Protein AF-A0A7Z9G7V0-F1 (afdb_monomer)

pLDDT: mean 82.55, std 16.19, range [28.72, 97.25]

Radius of gyration: 23.54 Å; Cα contacts (8 Å, |Δi|>4): 268; chains: 1; bounding box: 52×33×74 Å

Solvent-accessible surface area (backbone atoms only — not comparable to full-atom values): 11663 Å² total; per-residue (Å²): 120,76,73,62,56,63,62,54,68,63,56,78,82,44,75,80,51,68,47,57,52,52,53,50,48,41,52,48,55,27,51,52,28,47,51,51,25,69,70,40,88,48,76,66,61,21,50,51,28,49,52,51,26,52,54,35,48,55,49,42,48,42,59,75,74,50,31,16,58,60,28,35,52,50,14,52,53,28,49,77,67,67,38,56,71,64,14,47,53,28,16,54,51,15,64,75,36,58,45,77,82,50,63,79,20,53,31,29,40,53,34,15,53,52,28,45,76,69,68,37,53,70,61,14,50,53,24,32,51,55,12,53,75,49,52,59,88,89,49,90,52,40,68,58,48,16,53,41,24,48,50,47,19,54,50,18,47,75,69,63,36,54,67,52,22,51,53,21,47,53,50,9,42,74,45,68,44,63,59,59,69,50,22,66,36,68,68,52,32,60,47,43,72,40,69,68,39,28,61,48,50,54,55,48,33,72,74,73,43,57,75,66,33,47,36,25,34,72,66,77,40,83,71,133

Sequence (224 aa):
MLIWLAVTAFAAVTPPSYELMVVQEAMYALNQEMDLADDATDSAERREHLIQSVDFSGHFQRLVTQSAMIERIKCIALQQLDLTGEALDSC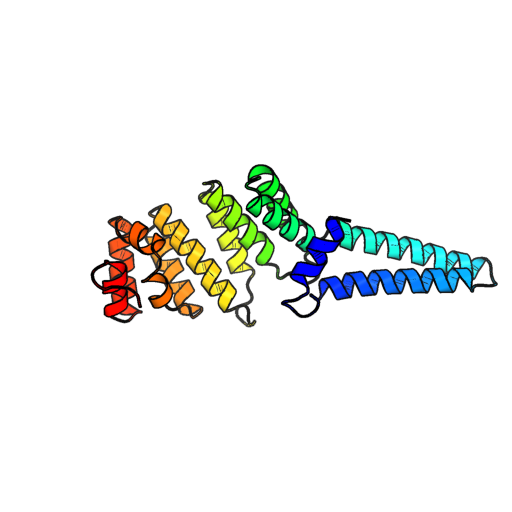LHATTLPLHGLASWTPFYQLGIVQLKAGKFVNAKESFQASVQRMDPSKTDVEWRQLAHMKLAKLAAQMQDSAMLDQSLKAAMKAGYSLDLASCDPEWRQLYSVETNRKVLDRIFSVYSEPRSLERLRGAVECP

Secondary structure (DSSP, 8-state):
-HHHHHHHHHTTSSSPPHHHHHHHHHHHHHHHHHHHHHH--SHHHHHHHHHHHHHHHHHHHHHHHS-HHHHHHHHHHHHHTT-HHHHHHHHHHHTTS--TTS-TTHHHHHHHHHHHHTT-HHHHHHHHHHHHHHS-TTSSTHHHHHHHHHHHHHHHHHTT-HHHHHHHHHHHHHTT--HHHHHT-HHHHHHHTSHHHHHHHHHHHHHHS-HHHHHHHTTSS---

Structure (mmCIF, N/CA/C/O backbone):
data_AF-A0A7Z9G7V0-F1
#
_entry.id   AF-A0A7Z9G7V0-F1
#
loop_
_atom_site.group_PDB
_atom_site.id
_atom_site.type_symbol
_atom_site.label_atom_id
_atom_site.label_alt_id
_atom_site.label_comp_id
_atom_site.label_asym_id
_atom_site.label_entity_id
_atom_site.label_seq_id
_atom_site.pdbx_PDB_ins_code
_atom_site.Cartn_x
_atom_site.Cartn_y
_atom_site.Cartn_z
_atom_site.occupancy
_atom_site.B_iso_or_equiv
_atom_site.auth_seq_id
_atom_site.auth_comp_id
_atom_site.auth_asym_id
_atom_site.auth_atom_id
_atom_site.pdbx_PDB_model_num
ATOM 1 N N . MET A 1 1 ? 19.051 -19.676 -14.740 1.00 35.22 1 MET A N 1
ATOM 2 C CA . MET A 1 1 ? 17.810 -20.488 -14.766 1.00 35.22 1 MET A CA 1
ATOM 3 C C . MET A 1 1 ? 16.782 -20.082 -13.702 1.00 35.22 1 MET A C 1
ATOM 5 O O . MET A 1 1 ? 15.601 -20.141 -13.994 1.00 35.22 1 MET A O 1
ATOM 9 N N . LEU A 1 2 ? 17.187 -19.603 -12.515 1.00 28.98 2 LEU A N 1
ATOM 10 C CA . LEU A 1 2 ? 16.261 -19.187 -11.439 1.00 28.98 2 LEU A CA 1
ATOM 11 C C . LEU A 1 2 ? 15.503 -17.861 -11.689 1.00 28.98 2 LEU A C 1
ATOM 13 O O . LEU A 1 2 ? 14.398 -17.696 -11.188 1.00 28.98 2 LEU A O 1
ATOM 17 N N . ILE A 1 3 ? 16.035 -16.953 -12.515 1.00 32.44 3 ILE A N 1
ATOM 18 C CA . ILE A 1 3 ? 15.382 -15.666 -12.851 1.00 32.44 3 ILE A CA 1
ATOM 19 C C . ILE A 1 3 ? 14.162 -15.864 -13.779 1.00 32.44 3 ILE A C 1
ATOM 21 O O . ILE A 1 3 ? 13.184 -15.132 -13.686 1.00 32.44 3 ILE A O 1
ATOM 25 N N . TRP A 1 4 ? 14.168 -16.908 -14.613 1.00 28.91 4 TRP A N 1
ATOM 26 C CA . TRP A 1 4 ? 13.084 -17.210 -15.563 1.00 28.91 4 TRP A CA 1
ATOM 27 C C . TRP A 1 4 ? 11.814 -17.781 -14.903 1.00 28.91 4 TRP A C 1
ATOM 29 O O . TRP A 1 4 ? 10.712 -17.615 -15.427 1.00 28.91 4 TRP A O 1
ATOM 39 N N . LEU A 1 5 ? 11.943 -18.417 -13.735 1.00 29.94 5 LEU A N 1
ATOM 40 C CA . LEU A 1 5 ? 10.809 -19.001 -13.005 1.00 29.94 5 LEU A CA 1
ATOM 41 C C . LEU A 1 5 ? 10.010 -17.957 -12.206 1.00 29.94 5 LEU A C 1
ATOM 43 O O . LEU A 1 5 ? 8.805 -18.109 -12.031 1.00 29.94 5 LEU A O 1
ATOM 47 N N . ALA A 1 6 ? 10.643 -16.860 -11.781 1.00 34.56 6 ALA A N 1
ATOM 48 C CA . ALA A 1 6 ? 9.948 -15.773 -11.086 1.00 34.56 6 ALA A CA 1
ATOM 49 C C . ALA A 1 6 ? 9.083 -14.920 -12.038 1.00 34.56 6 ALA A C 1
ATOM 51 O O . ALA A 1 6 ? 8.012 -14.458 -11.652 1.00 34.56 6 ALA A O 1
ATOM 52 N N . VAL A 1 7 ? 9.513 -14.760 -13.296 1.00 36.88 7 VAL A N 1
ATOM 53 C CA . VAL A 1 7 ? 8.780 -14.000 -14.329 1.00 36.88 7 VAL A CA 1
ATOM 54 C C . VAL A 1 7 ? 7.536 -14.757 -14.816 1.00 36.88 7 VAL A C 1
ATOM 56 O O . VAL A 1 7 ? 6.513 -14.148 -15.117 1.00 36.88 7 VAL A O 1
ATOM 59 N N . THR A 1 8 ? 7.581 -16.090 -14.844 1.00 35.94 8 THR A N 1
ATOM 60 C CA . THR A 1 8 ? 6.476 -16.929 -15.341 1.00 35.94 8 THR A CA 1
ATOM 61 C C . THR A 1 8 ? 5.367 -17.153 -14.310 1.00 35.94 8 THR A C 1
ATOM 63 O O . THR A 1 8 ? 4.201 -17.225 -14.692 1.00 35.94 8 THR A O 1
ATOM 66 N N . ALA A 1 9 ? 5.677 -17.176 -13.009 1.00 31.52 9 ALA A N 1
ATOM 67 C CA . ALA A 1 9 ? 4.663 -17.352 -11.964 1.00 31.52 9 ALA A CA 1
ATOM 68 C C . ALA A 1 9 ? 3.710 -16.144 -11.815 1.00 31.52 9 ALA A C 1
ATOM 70 O O . ALA A 1 9 ? 2.556 -16.323 -11.434 1.00 31.52 9 ALA A O 1
ATOM 71 N N . PHE A 1 10 ? 4.152 -14.927 -12.159 1.00 35.84 10 PHE A N 1
ATOM 72 C CA . PHE A 1 10 ? 3.302 -13.725 -12.130 1.00 35.84 10 PHE A CA 1
ATOM 73 C C . PHE A 1 10 ? 2.428 -13.565 -13.388 1.00 35.84 10 PHE A C 1
ATOM 75 O O . PHE A 1 10 ? 1.373 -12.939 -13.329 1.00 35.84 10 PHE A O 1
ATOM 82 N N . ALA A 1 11 ? 2.827 -14.165 -14.514 1.00 33.19 11 ALA A N 1
ATOM 83 C CA . ALA A 1 11 ? 2.118 -14.056 -15.792 1.00 33.19 11 ALA A CA 1
ATOM 84 C C . ALA A 1 11 ? 0.823 -14.893 -15.868 1.00 33.19 11 ALA A C 1
ATOM 86 O O . ALA A 1 11 ? 0.020 -14.696 -16.774 1.00 33.19 11 ALA A O 1
ATOM 87 N N . ALA A 1 12 ? 0.596 -15.823 -14.934 1.00 28.72 12 ALA A N 1
ATOM 88 C CA . ALA A 1 12 ? -0.535 -16.752 -14.999 1.00 28.72 12 ALA A CA 1
ATOM 89 C C . ALA A 1 12 ? -1.862 -16.200 -14.435 1.00 28.72 12 ALA A C 1
ATOM 91 O O . ALA A 1 12 ? -2.893 -16.852 -14.585 1.00 28.72 12 ALA A O 1
ATOM 92 N N . VAL A 1 13 ? -1.865 -15.028 -13.782 1.00 33.31 13 VAL A N 1
ATOM 93 C CA . VAL A 1 13 ? -3.055 -14.507 -13.064 1.00 33.31 13 VAL A CA 1
ATOM 94 C C . VAL A 1 13 ? -3.486 -13.110 -13.536 1.00 33.31 13 VAL A C 1
ATOM 96 O O . VAL A 1 13 ? -4.561 -12.633 -13.183 1.00 33.31 13 VAL A O 1
ATOM 99 N N . THR A 1 14 ? -2.714 -12.460 -14.405 1.00 37.62 14 THR A N 1
ATOM 100 C CA . THR A 1 14 ? -3.047 -11.144 -14.967 1.00 37.62 14 THR A CA 1
ATOM 101 C C . THR A 1 14 ? -2.724 -11.127 -16.459 1.00 37.62 14 THR A C 1
ATOM 103 O O . THR A 1 14 ? -1.706 -11.714 -16.830 1.00 37.62 14 THR A O 1
ATOM 106 N N . PRO A 1 15 ? -3.527 -10.465 -17.324 1.00 37.00 15 PRO A N 1
ATOM 107 C CA . PRO A 1 15 ? -3.124 -10.220 -18.714 1.00 37.00 15 PRO A CA 1
ATOM 108 C C . PRO A 1 15 ? -1.703 -9.636 -18.738 1.00 37.00 15 PRO A C 1
ATOM 110 O O . PRO A 1 15 ? -1.339 -8.980 -17.753 1.00 37.00 15 PRO A O 1
ATOM 113 N N . PRO A 1 16 ? -0.893 -9.883 -19.793 1.00 44.84 16 PRO A N 1
ATOM 114 C CA . PRO A 1 16 ? 0.482 -9.398 -19.836 1.00 44.84 16 PRO A CA 1
ATOM 115 C C . PRO A 1 16 ? 0.461 -7.921 -19.469 1.00 44.84 16 PRO A C 1
ATOM 117 O O . PRO A 1 16 ? -0.223 -7.124 -20.114 1.00 44.84 16 PRO A O 1
ATOM 120 N N . SER A 1 17 ? 1.102 -7.583 -18.347 1.00 59.31 17 SER A N 1
ATOM 121 C CA . SER A 1 17 ? 1.125 -6.207 -17.875 1.00 59.31 17 SER A CA 1
ATOM 122 C C . SER A 1 17 ? 1.657 -5.353 -19.019 1.00 59.31 17 SER A C 1
ATOM 124 O O . SER A 1 17 ? 2.569 -5.790 -19.718 1.00 59.31 17 SER A O 1
ATOM 126 N N . TYR A 1 18 ? 1.101 -4.158 -19.212 1.00 55.34 18 TYR A N 1
ATOM 127 C CA . TYR A 1 18 ? 1.529 -3.189 -20.230 1.00 55.34 18 TYR A CA 1
ATOM 128 C C . TYR A 1 18 ? 3.063 -3.121 -20.384 1.00 55.34 18 TYR A C 1
ATOM 130 O O . TYR A 1 18 ? 3.588 -3.025 -21.480 1.00 55.34 18 TYR A O 1
ATOM 138 N N . GLU A 1 19 ? 3.797 -3.296 -19.291 1.00 55.88 19 GLU A N 1
ATOM 139 C CA . GLU A 1 19 ? 5.257 -3.337 -19.245 1.00 55.88 19 GLU A CA 1
ATOM 140 C C . GLU A 1 19 ? 5.916 -4.542 -19.932 1.00 55.88 19 GLU A C 1
ATOM 142 O O . GLU A 1 19 ? 6.955 -4.377 -20.563 1.00 55.88 19 GLU A O 1
ATOM 147 N N . LEU A 1 20 ? 5.325 -5.741 -19.868 1.00 60.53 20 LEU A N 1
ATOM 148 C CA . LEU A 1 20 ? 5.820 -6.889 -20.633 1.00 60.53 20 LEU A CA 1
ATOM 149 C C . LEU A 1 20 ? 5.657 -6.614 -22.132 1.00 60.53 20 LEU A C 1
ATOM 151 O O . LEU A 1 20 ? 6.548 -6.951 -22.903 1.00 60.53 20 LEU A O 1
ATOM 155 N N . MET A 1 21 ? 4.565 -5.943 -22.517 1.00 65.44 21 MET A N 1
ATOM 156 C CA . MET A 1 21 ? 4.362 -5.484 -23.891 1.00 65.44 21 MET A CA 1
ATOM 157 C C . MET A 1 21 ? 5.385 -4.413 -24.278 1.00 65.44 21 MET A C 1
ATOM 159 O O . MET A 1 21 ? 5.991 -4.549 -25.326 1.00 65.44 21 MET A O 1
ATOM 163 N N . VAL A 1 22 ? 5.660 -3.418 -23.425 1.00 66.44 22 VAL A N 1
ATOM 164 C CA . VAL A 1 22 ? 6.673 -2.372 -23.686 1.00 66.44 22 VAL A CA 1
ATOM 165 C C . VAL A 1 22 ? 8.079 -2.968 -23.832 1.00 66.44 22 VAL A C 1
ATOM 167 O O . VAL A 1 22 ? 8.828 -2.581 -24.724 1.00 66.44 22 VAL A O 1
ATOM 170 N N . VAL A 1 23 ? 8.453 -3.934 -22.985 1.00 68.50 23 VAL A N 1
ATOM 171 C CA . VAL A 1 23 ? 9.752 -4.623 -23.076 1.00 68.50 23 VAL A CA 1
ATOM 172 C C . VAL A 1 23 ? 9.818 -5.507 -24.327 1.00 68.50 23 VAL A C 1
ATOM 174 O O . VAL A 1 23 ? 10.846 -5.525 -25.002 1.00 68.50 23 VAL A O 1
ATOM 177 N N . GLN A 1 24 ? 8.737 -6.217 -24.664 1.00 71.38 24 GLN A N 1
ATOM 178 C CA . GLN A 1 24 ? 8.645 -7.016 -25.891 1.00 71.38 24 GLN A CA 1
ATOM 179 C C . GLN A 1 24 ? 8.691 -6.146 -27.150 1.00 71.38 24 GLN A C 1
ATOM 181 O O . GLN A 1 24 ? 9.381 -6.505 -28.096 1.00 71.38 24 GLN A O 1
ATOM 186 N N . GLU A 1 25 ? 8.008 -5.005 -27.151 1.00 76.38 25 GLU A N 1
ATOM 187 C CA . GLU A 1 25 ? 7.984 -4.040 -28.250 1.00 76.38 25 GLU A CA 1
ATOM 188 C C . GLU A 1 25 ? 9.361 -3.402 -28.448 1.00 76.38 25 GLU A C 1
ATOM 190 O O . GLU A 1 25 ? 9.864 -3.372 -29.567 1.00 76.38 25 GLU A O 1
ATOM 195 N N . ALA A 1 26 ? 10.031 -2.993 -27.366 1.00 72.50 26 ALA A N 1
ATOM 196 C CA . ALA A 1 26 ? 11.396 -2.475 -27.433 1.00 72.50 26 ALA A CA 1
ATOM 197 C C . ALA A 1 26 ? 12.399 -3.528 -27.939 1.00 72.50 26 ALA A C 1
ATOM 199 O O . ALA A 1 26 ? 13.301 -3.202 -28.708 1.00 72.50 26 ALA A O 1
ATOM 200 N N . MET A 1 27 ? 12.237 -4.796 -27.541 1.00 73.31 27 MET A N 1
ATOM 201 C CA . MET A 1 27 ? 13.070 -5.896 -28.038 1.00 73.31 27 MET A CA 1
ATOM 202 C C . MET A 1 27 ? 12.772 -6.227 -29.506 1.00 73.31 27 MET A C 1
ATOM 204 O O . MET A 1 27 ? 13.690 -6.515 -30.267 1.00 73.31 27 MET A O 1
ATOM 208 N N . TYR A 1 28 ? 11.504 -6.160 -29.915 1.00 78.50 28 TYR A N 1
ATOM 209 C CA . TYR A 1 28 ? 11.089 -6.350 -31.301 1.00 78.50 28 TYR A CA 1
ATOM 210 C C . TYR A 1 28 ? 11.650 -5.251 -32.213 1.00 78.50 28 TYR A C 1
ATOM 212 O O . TYR A 1 28 ? 12.250 -5.573 -33.233 1.00 78.50 28 TYR A O 1
ATOM 220 N N . ALA A 1 29 ? 11.531 -3.979 -31.819 1.00 75.38 29 ALA A N 1
ATOM 221 C CA . ALA A 1 29 ? 12.079 -2.846 -32.567 1.00 75.38 29 ALA A CA 1
ATOM 222 C C . ALA A 1 29 ? 13.607 -2.938 -32.717 1.00 75.38 29 ALA A C 1
ATOM 224 O O . ALA A 1 29 ? 14.136 -2.709 -33.799 1.00 75.38 29 ALA A O 1
ATOM 225 N N . LEU A 1 30 ? 14.315 -3.349 -31.658 1.00 75.38 30 LEU A N 1
ATOM 226 C CA . LEU A 1 30 ? 15.755 -3.599 -31.728 1.00 75.38 30 LEU A CA 1
ATOM 227 C C . LEU A 1 30 ? 16.101 -4.704 -32.737 1.00 75.38 30 LEU A C 1
ATOM 229 O O . LEU A 1 30 ? 17.010 -4.528 -33.542 1.00 75.38 30 LEU A O 1
ATOM 233 N N . ASN A 1 31 ? 15.394 -5.835 -32.689 1.00 76.25 31 ASN A N 1
ATOM 234 C CA . ASN A 1 31 ? 15.641 -6.938 -33.619 1.00 76.25 31 ASN A CA 1
ATOM 235 C C . ASN A 1 31 ? 15.362 -6.519 -35.067 1.00 76.25 31 ASN A C 1
A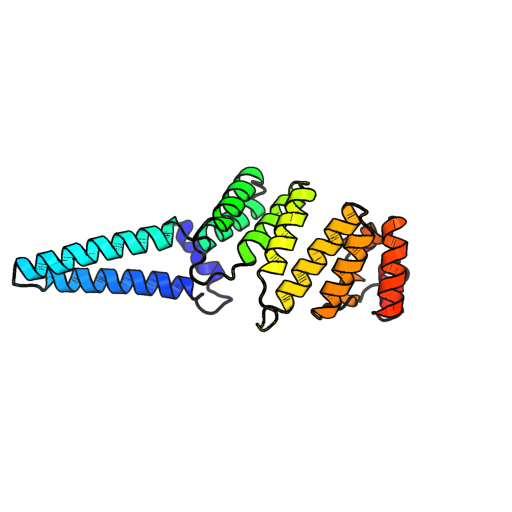TOM 237 O O . ASN A 1 31 ? 16.139 -6.857 -35.948 1.00 76.25 31 ASN A O 1
ATOM 241 N N . GLN A 1 32 ? 14.308 -5.733 -35.300 1.00 87.19 32 GLN A N 1
ATOM 242 C CA . GLN A 1 32 ? 13.978 -5.230 -36.630 1.00 87.19 32 GLN A CA 1
ATOM 243 C C . GLN A 1 32 ? 15.095 -4.352 -37.214 1.00 87.19 32 GLN A C 1
ATOM 245 O O . GLN A 1 32 ? 15.455 -4.527 -38.373 1.00 87.19 32 GLN A O 1
ATOM 250 N N . GLU A 1 33 ? 15.665 -3.435 -36.430 1.00 84.50 33 GLU A N 1
ATOM 251 C CA . GLU A 1 33 ? 16.780 -2.603 -36.908 1.00 84.50 33 GLU A CA 1
ATOM 252 C C . GLU A 1 33 ? 18.061 -3.411 -37.150 1.00 84.50 33 GLU A C 1
ATOM 254 O O . GLU A 1 33 ? 18.806 -3.131 -38.088 1.00 84.50 33 GLU A O 1
ATOM 259 N N . MET A 1 34 ? 18.307 -4.444 -36.341 1.00 78.94 34 MET A N 1
ATOM 260 C CA . MET A 1 34 ? 19.424 -5.365 -36.557 1.00 78.94 34 MET A CA 1
ATOM 261 C C . MET A 1 34 ? 19.253 -6.167 -37.854 1.00 78.94 34 MET A C 1
ATOM 263 O O . MET A 1 34 ? 20.204 -6.262 -38.628 1.00 78.94 34 MET A O 1
ATOM 267 N N . ASP A 1 35 ? 18.047 -6.674 -38.124 1.00 84.25 35 ASP A N 1
ATOM 268 C CA . ASP A 1 35 ? 17.731 -7.399 -39.359 1.00 84.25 35 ASP A CA 1
ATOM 269 C C . ASP A 1 35 ? 17.896 -6.485 -40.593 1.00 84.25 35 ASP A C 1
ATOM 271 O O . ASP A 1 35 ? 18.513 -6.874 -41.584 1.00 84.25 35 ASP A O 1
ATOM 275 N N . LEU A 1 36 ? 17.431 -5.230 -40.515 1.00 84.94 36 LEU A N 1
ATOM 276 C CA . LEU A 1 36 ? 17.613 -4.236 -41.584 1.00 84.94 36 LEU A CA 1
ATOM 277 C C . LEU A 1 36 ? 19.091 -3.888 -41.821 1.00 84.94 36 LEU A C 1
ATOM 279 O O . LEU A 1 36 ? 19.511 -3.719 -42.966 1.00 84.94 36 LEU A O 1
ATOM 283 N N . ALA A 1 37 ? 19.903 -3.805 -40.763 1.00 79.12 37 ALA A N 1
ATOM 284 C CA . ALA A 1 37 ? 21.341 -3.578 -40.893 1.00 79.12 37 ALA A CA 1
ATOM 285 C C . ALA A 1 37 ? 22.058 -4.737 -41.610 1.00 79.12 37 ALA A C 1
ATOM 287 O O . ALA A 1 37 ? 22.979 -4.498 -42.406 1.00 79.12 37 ALA A O 1
ATOM 288 N N . ASP A 1 38 ? 21.647 -5.975 -41.330 1.00 83.81 38 ASP A N 1
ATOM 289 C CA . ASP A 1 38 ? 22.200 -7.180 -41.951 1.00 83.81 38 ASP A CA 1
ATOM 290 C C . ASP A 1 38 ? 21.814 -7.279 -43.437 1.00 83.81 38 ASP A C 1
ATOM 292 O O . ASP A 1 38 ? 22.675 -7.579 -44.275 1.00 83.81 38 ASP A O 1
ATOM 296 N N . ASP A 1 39 ? 20.569 -6.932 -43.775 1.00 89.25 39 ASP A N 1
ATOM 297 C CA . ASP A 1 39 ? 20.044 -6.938 -45.147 1.00 89.25 39 ASP A CA 1
ATOM 298 C C . ASP A 1 39 ? 20.538 -5.753 -46.002 1.00 89.25 39 ASP A C 1
ATOM 300 O O . ASP A 1 39 ? 20.533 -5.823 -47.238 1.00 89.25 39 ASP A O 1
ATOM 304 N N . ALA A 1 40 ? 21.009 -4.668 -45.377 1.00 83.50 40 ALA A N 1
ATOM 305 C CA . ALA A 1 40 ? 21.495 -3.487 -46.083 1.00 83.50 40 ALA A CA 1
ATOM 306 C C . ALA A 1 40 ? 22.726 -3.803 -46.952 1.00 83.50 40 ALA A C 1
ATOM 308 O O . ALA A 1 40 ? 23.769 -4.274 -46.477 1.00 83.50 40 ALA A O 1
ATOM 309 N N . THR A 1 41 ? 22.609 -3.495 -48.246 1.00 87.06 41 THR A N 1
ATOM 310 C CA . THR A 1 41 ? 23.689 -3.661 -49.238 1.00 87.06 41 THR A CA 1
ATOM 311 C C . THR A 1 41 ? 24.589 -2.430 -49.345 1.00 87.06 41 THR A C 1
ATOM 313 O O . THR A 1 41 ? 25.750 -2.556 -49.742 1.00 87.06 41 THR A O 1
ATOM 316 N N . ASP A 1 42 ? 24.080 -1.255 -48.957 1.00 93.62 42 ASP A N 1
ATOM 317 C CA . ASP A 1 42 ? 24.841 -0.013 -48.894 1.00 93.62 42 ASP A CA 1
ATOM 318 C C . ASP A 1 42 ? 25.460 0.215 -47.505 1.00 93.62 42 ASP A C 1
ATOM 320 O O . ASP A 1 42 ? 24.864 -0.032 -46.456 1.00 93.62 42 ASP A O 1
ATOM 324 N N . SER A 1 43 ? 26.695 0.718 -47.501 1.00 83.12 43 SER A N 1
ATOM 325 C CA . SER A 1 43 ? 27.465 0.920 -46.271 1.00 83.12 43 SER A CA 1
ATOM 326 C C . SER A 1 43 ? 26.969 2.085 -45.408 1.00 83.12 43 SER A C 1
ATOM 328 O O . SER A 1 43 ? 27.174 2.059 -44.192 1.00 83.12 43 SER A O 1
ATOM 330 N N . ALA A 1 44 ? 26.335 3.103 -46.003 1.00 88.75 44 ALA A N 1
ATOM 331 C CA . ALA A 1 44 ? 25.771 4.223 -45.258 1.00 88.75 44 ALA A CA 1
ATOM 332 C C . ALA A 1 44 ? 24.426 3.833 -44.632 1.00 88.75 44 ALA A C 1
ATOM 334 O O . ALA A 1 44 ? 24.230 4.086 -43.445 1.00 88.75 44 ALA A O 1
ATOM 335 N N . GLU A 1 45 ? 23.576 3.133 -45.385 1.00 83.25 45 GLU A N 1
ATOM 336 C CA . GLU A 1 45 ? 22.308 2.562 -44.905 1.00 83.25 45 GLU A CA 1
ATOM 337 C C . GLU A 1 45 ? 22.529 1.589 -43.735 1.00 83.25 45 GLU A C 1
ATOM 339 O O . GLU A 1 45 ? 21.963 1.764 -42.655 1.00 83.25 45 GLU A O 1
ATOM 344 N N . ARG A 1 46 ? 23.464 0.636 -43.875 1.00 81.19 46 ARG A N 1
ATOM 345 C CA . ARG A 1 46 ? 23.845 -0.267 -42.775 1.00 81.19 46 ARG A CA 1
ATOM 346 C C . ARG A 1 46 ? 24.282 0.497 -41.527 1.00 81.19 46 ARG A C 1
ATOM 348 O O . ARG A 1 46 ? 23.934 0.130 -40.407 1.00 81.19 46 ARG A O 1
ATOM 355 N N . ARG A 1 47 ? 25.086 1.551 -41.697 1.00 85.25 47 ARG A N 1
ATOM 356 C CA . ARG A 1 47 ? 25.574 2.358 -40.572 1.00 85.25 47 ARG A CA 1
ATOM 357 C C . ARG A 1 47 ? 24.429 3.072 -39.855 1.00 85.25 47 ARG A C 1
ATOM 359 O O . ARG A 1 47 ? 24.490 3.190 -38.634 1.00 85.25 47 ARG A O 1
ATOM 366 N N . GLU A 1 48 ? 23.426 3.545 -40.584 1.00 88.38 48 GLU A N 1
ATOM 367 C CA . GLU A 1 48 ? 22.248 4.195 -40.010 1.00 88.38 48 GLU A CA 1
ATOM 368 C C . GLU A 1 48 ? 21.441 3.225 -39.134 1.00 88.38 48 GLU A C 1
ATOM 370 O O . GLU A 1 48 ? 21.229 3.522 -37.956 1.00 88.38 48 GLU A O 1
ATOM 375 N N . HIS A 1 49 ? 21.118 2.030 -39.637 1.00 79.88 49 HIS A N 1
ATOM 376 C CA . HIS A 1 49 ? 20.415 0.993 -38.864 1.00 79.88 49 HIS A CA 1
ATOM 377 C C . HIS A 1 49 ? 21.204 0.516 -37.635 1.00 79.88 49 HIS A C 1
ATOM 379 O O . HIS A 1 49 ? 20.637 0.297 -36.562 1.00 79.88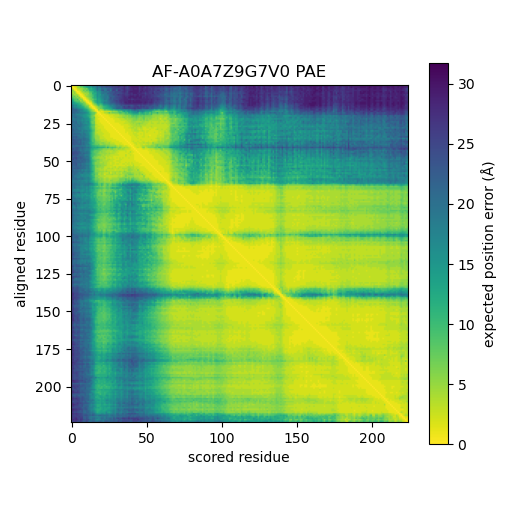 49 HIS A O 1
ATOM 385 N N . LEU A 1 50 ? 22.537 0.427 -37.728 1.00 77.56 50 LEU A N 1
ATOM 386 C CA . LEU A 1 50 ? 23.382 0.105 -36.571 1.00 77.56 50 LEU A CA 1
ATOM 387 C C . LEU A 1 50 ? 23.366 1.209 -35.503 1.00 77.56 50 LEU A C 1
ATOM 389 O O . LEU A 1 50 ? 23.354 0.901 -34.312 1.00 77.56 50 LEU A O 1
ATOM 393 N N . ILE A 1 51 ? 23.352 2.488 -35.895 1.00 83.56 51 ILE A N 1
ATOM 394 C CA . ILE A 1 51 ? 23.212 3.606 -34.944 1.00 83.56 51 ILE 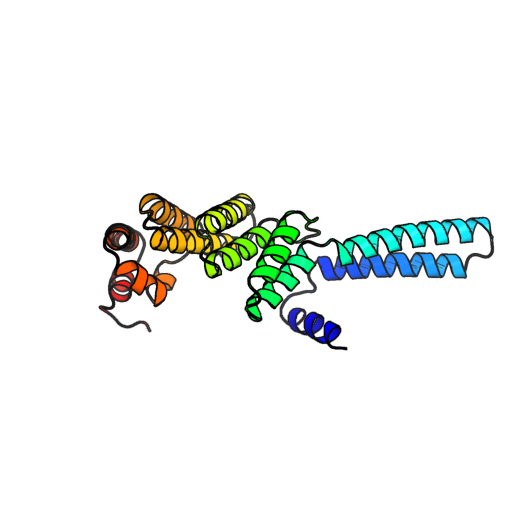A CA 1
ATOM 395 C C . ILE A 1 51 ? 21.847 3.534 -34.251 1.00 83.56 51 ILE A C 1
ATOM 397 O O . ILE A 1 51 ? 21.784 3.610 -33.024 1.00 83.56 51 ILE A O 1
ATOM 401 N N . GLN A 1 52 ? 20.773 3.314 -35.013 1.00 76.44 52 GLN A N 1
ATOM 402 C CA . GLN A 1 52 ? 19.422 3.176 -34.464 1.00 76.44 52 GLN A CA 1
ATOM 403 C C . GLN A 1 52 ? 19.310 1.967 -33.522 1.00 76.44 52 GLN A C 1
ATOM 405 O O . GLN A 1 52 ? 18.760 2.088 -32.428 1.00 76.44 52 GLN A O 1
ATOM 410 N N . SER A 1 53 ? 19.923 0.833 -33.869 1.00 72.38 53 SER A N 1
ATOM 411 C CA . SER A 1 53 ? 20.012 -0.351 -33.001 1.00 72.38 53 SER A CA 1
ATOM 412 C C . SER A 1 53 ? 20.727 -0.049 -31.679 1.00 72.38 53 SER A C 1
ATOM 414 O O . SER A 1 53 ? 20.276 -0.468 -30.610 1.00 72.38 53 SER A O 1
ATOM 416 N N . VAL A 1 54 ? 21.823 0.718 -31.709 1.00 77.00 54 VAL A N 1
ATOM 417 C CA . VAL A 1 54 ? 22.516 1.162 -30.486 1.00 77.00 54 VAL A CA 1
ATOM 418 C C . VAL A 1 54 ? 21.595 2.030 -29.626 1.00 77.00 54 VAL A C 1
ATOM 420 O O . VAL A 1 54 ? 21.477 1.777 -28.424 1.00 77.00 54 VAL A O 1
ATOM 423 N N . ASP A 1 55 ? 20.881 2.986 -30.216 1.00 80.00 55 ASP A N 1
ATOM 424 C CA . ASP A 1 55 ? 19.934 3.830 -29.482 1.00 80.00 55 ASP A CA 1
ATOM 425 C C . ASP A 1 55 ? 18.776 3.017 -28.871 1.00 80.00 55 ASP A C 1
ATOM 427 O O . ASP A 1 55 ? 18.454 3.191 -27.685 1.00 80.00 55 ASP A O 1
ATOM 431 N N . PHE A 1 56 ? 18.201 2.072 -29.625 1.00 76.56 56 PHE A N 1
ATOM 432 C CA . PHE A 1 56 ? 17.155 1.167 -29.140 1.00 76.56 56 PHE A CA 1
ATOM 433 C C . PHE A 1 56 ? 17.655 0.244 -28.031 1.00 76.56 56 PHE A C 1
ATOM 435 O O . PHE A 1 56 ? 16.980 0.101 -27.011 1.00 76.56 56 PHE A O 1
ATOM 442 N N . SER A 1 57 ? 18.853 -0.330 -28.163 1.00 70.50 57 SER A N 1
ATOM 443 C CA . SER A 1 57 ? 19.455 -1.159 -27.113 1.00 70.50 57 SER A CA 1
ATOM 444 C C . SER A 1 57 ? 19.688 -0.367 -25.822 1.00 70.50 57 SER A C 1
ATOM 446 O O . SER A 1 57 ? 19.390 -0.860 -24.733 1.00 70.50 57 SER A O 1
ATOM 448 N N . GLY A 1 58 ? 20.119 0.896 -25.924 1.00 74.62 58 GLY A N 1
ATOM 449 C CA . GLY A 1 58 ? 20.256 1.791 -24.779 1.00 74.62 58 GLY A CA 1
ATOM 450 C C . GLY A 1 58 ? 18.905 2.130 -24.141 1.00 74.62 58 GLY A C 1
ATOM 451 O O . GLY A 1 58 ? 18.791 2.213 -22.915 1.00 74.62 58 GLY A O 1
ATOM 452 N N . HIS A 1 59 ? 17.853 2.292 -24.947 1.00 74.50 59 HIS A N 1
ATOM 453 C CA . HIS A 1 59 ? 16.489 2.463 -24.450 1.00 74.50 59 HIS A CA 1
ATOM 454 C C . HIS A 1 59 ? 15.969 1.205 -23.739 1.00 74.50 59 HIS A C 1
ATOM 456 O O . HIS A 1 59 ? 15.503 1.306 -22.605 1.00 74.50 59 HIS A O 1
ATOM 462 N N . PHE A 1 60 ? 16.131 0.026 -24.342 1.00 70.56 60 PHE A N 1
ATOM 463 C CA . PHE A 1 60 ? 15.780 -1.264 -23.751 1.00 70.56 60 PHE A CA 1
ATOM 464 C C . PHE A 1 60 ? 16.518 -1.502 -22.429 1.00 70.56 60 PHE A C 1
ATOM 466 O O . PHE A 1 60 ? 15.898 -1.842 -21.423 1.00 70.56 60 PHE A O 1
ATOM 473 N N . GLN A 1 61 ? 17.829 -1.245 -22.389 1.00 69.44 61 GLN A N 1
ATOM 474 C CA . GLN A 1 61 ? 18.616 -1.359 -21.165 1.00 69.44 61 GLN A CA 1
ATOM 475 C C . GLN A 1 61 ? 18.052 -0.457 -20.066 1.00 69.44 61 GLN A C 1
ATOM 477 O O . GLN A 1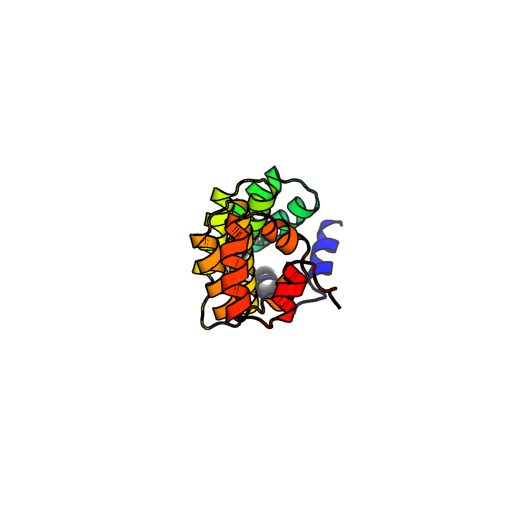 61 ? 17.895 -0.914 -18.936 1.00 69.44 61 GLN A O 1
ATOM 482 N N . ARG A 1 62 ? 17.703 0.800 -20.370 1.00 73.69 62 ARG A N 1
ATOM 483 C CA . ARG A 1 62 ? 17.069 1.698 -19.391 1.00 73.69 62 ARG A CA 1
ATOM 484 C C . ARG A 1 62 ? 15.716 1.166 -18.924 1.00 73.69 62 ARG A C 1
ATOM 486 O O . ARG A 1 62 ? 15.488 1.130 -17.722 1.00 73.69 62 ARG A O 1
ATOM 493 N N . LEU A 1 63 ? 14.864 0.680 -19.826 1.00 70.38 63 LEU A N 1
ATOM 494 C CA . LEU A 1 63 ? 13.574 0.085 -19.455 1.00 70.38 63 LEU A CA 1
ATOM 495 C C . LEU A 1 63 ? 13.741 -1.116 -18.510 1.00 70.38 63 LEU A C 1
ATOM 497 O O . LEU A 1 63 ? 13.017 -1.235 -17.526 1.00 70.38 63 LEU A O 1
ATOM 501 N N . VAL A 1 64 ? 14.726 -1.979 -18.767 1.00 67.56 64 VAL A N 1
ATOM 502 C CA . VAL A 1 64 ? 14.963 -3.198 -17.977 1.00 67.56 64 VAL A CA 1
ATOM 503 C C . VAL A 1 64 ? 15.764 -2.937 -16.693 1.00 67.56 64 VAL A C 1
ATOM 505 O O . VAL A 1 64 ? 15.665 -3.704 -15.742 1.00 67.56 64 VAL A O 1
ATOM 508 N N . THR A 1 65 ? 16.566 -1.873 -16.616 1.00 68.44 65 THR A N 1
ATOM 509 C CA . THR A 1 65 ? 17.444 -1.618 -15.451 1.00 68.44 65 THR A CA 1
ATOM 510 C C . THR A 1 65 ? 17.016 -0.434 -14.586 1.00 68.44 65 THR A C 1
ATOM 512 O O . THR A 1 65 ? 17.453 -0.335 -13.445 1.00 68.44 65 THR A O 1
ATOM 515 N N . GLN A 1 66 ? 16.150 0.447 -15.092 1.00 77.31 66 GLN A N 1
ATOM 516 C CA . GLN A 1 66 ? 15.698 1.675 -14.425 1.00 77.31 66 GLN A CA 1
ATOM 517 C C . GLN A 1 66 ? 14.165 1.742 -14.333 1.00 77.31 66 GLN A C 1
ATOM 519 O O . GLN A 1 66 ? 13.582 2.823 -14.366 1.00 77.31 66 GLN A O 1
ATOM 524 N N . SER A 1 67 ? 13.496 0.591 -14.211 1.00 80.94 67 SER A N 1
ATOM 525 C CA . SER A 1 67 ? 12.041 0.530 -14.024 1.00 80.94 67 SER A CA 1
ATOM 526 C C . SER A 1 67 ? 11.658 0.495 -12.545 1.00 80.94 67 SER A C 1
ATOM 528 O O . SER A 1 67 ? 12.118 -0.359 -11.778 1.00 80.94 67 SER A O 1
ATOM 530 N N . ALA A 1 68 ? 10.728 1.376 -12.162 1.00 85.31 68 ALA A N 1
ATOM 531 C CA . ALA A 1 68 ? 10.082 1.345 -10.853 1.00 85.31 68 ALA A CA 1
ATOM 532 C C . ALA A 1 68 ? 9.387 0.002 -10.567 1.00 85.31 68 ALA A C 1
ATOM 534 O O . ALA A 1 68 ? 9.319 -0.419 -9.412 1.00 85.31 68 ALA A O 1
ATOM 535 N N . MET A 1 69 ? 8.885 -0.697 -11.592 1.00 81.94 69 MET A N 1
ATOM 536 C CA . MET A 1 69 ? 8.238 -2.002 -11.429 1.00 81.94 69 MET A CA 1
ATOM 537 C C . MET A 1 69 ? 9.238 -3.072 -11.006 1.00 81.94 69 MET A C 1
ATOM 539 O O . MET A 1 69 ? 8.947 -3.840 -10.091 1.00 81.94 69 MET A O 1
ATOM 543 N N . ILE A 1 70 ? 10.420 -3.103 -11.625 1.00 81.44 70 ILE A N 1
ATOM 544 C CA . ILE A 1 70 ? 11.462 -4.088 -11.309 1.00 81.44 70 ILE A CA 1
ATOM 545 C C . ILE A 1 70 ? 11.957 -3.884 -9.879 1.00 81.44 70 ILE A C 1
ATOM 547 O O . ILE A 1 70 ? 12.014 -4.843 -9.109 1.00 81.44 70 ILE A O 1
ATOM 551 N N . GLU A 1 71 ? 12.216 -2.637 -9.485 1.00 87.50 71 GLU A N 1
ATOM 552 C CA . GLU A 1 71 ? 12.564 -2.323 -8.096 1.00 87.50 71 GLU A CA 1
ATOM 553 C C . GLU A 1 71 ? 11.412 -2.631 -7.130 1.00 87.50 71 GLU A C 1
ATOM 555 O O . GLU A 1 71 ? 11.627 -3.183 -6.055 1.00 87.50 71 GLU A O 1
ATOM 560 N N . ARG A 1 72 ? 10.153 -2.399 -7.511 1.00 86.00 72 ARG A N 1
ATOM 561 C CA . ARG A 1 72 ? 9.009 -2.792 -6.677 1.00 86.00 72 ARG A CA 1
ATOM 562 C C . ARG A 1 72 ? 8.907 -4.314 -6.511 1.00 86.00 72 ARG A C 1
ATOM 564 O O . ARG A 1 72 ? 8.652 -4.778 -5.400 1.00 86.00 72 ARG A O 1
ATOM 571 N N . ILE A 1 73 ? 9.084 -5.095 -7.577 1.00 83.94 73 ILE A N 1
ATOM 572 C CA . ILE A 1 73 ? 9.064 -6.567 -7.525 1.00 83.94 73 ILE A CA 1
ATOM 573 C C . ILE A 1 73 ? 10.201 -7.069 -6.638 1.00 83.94 73 ILE A C 1
ATOM 575 O O . ILE A 1 73 ? 9.974 -7.912 -5.770 1.00 83.94 73 ILE A O 1
ATOM 579 N N . LYS A 1 74 ? 11.405 -6.513 -6.807 1.00 83.81 74 LYS A N 1
ATOM 580 C CA . LYS A 1 74 ? 12.558 -6.811 -5.958 1.00 83.81 74 LYS A CA 1
ATOM 581 C C . LYS A 1 74 ? 12.267 -6.479 -4.495 1.00 83.81 74 LYS A C 1
ATOM 583 O O . LYS A 1 74 ? 12.488 -7.331 -3.641 1.00 83.81 74 LYS A O 1
ATOM 588 N N . CYS A 1 75 ? 11.687 -5.317 -4.204 1.00 86.75 75 CYS A N 1
ATOM 589 C CA . CYS A 1 75 ? 11.253 -4.961 -2.857 1.00 86.75 75 CYS A CA 1
ATOM 590 C C . CYS A 1 75 ? 10.271 -5.985 -2.262 1.00 86.75 75 CYS A C 1
ATOM 592 O O . CYS A 1 75 ? 10.462 -6.427 -1.131 1.00 86.75 75 CYS A O 1
ATOM 594 N N . ILE A 1 76 ? 9.241 -6.395 -3.014 1.00 82.69 76 ILE A N 1
ATOM 595 C CA . ILE A 1 76 ? 8.279 -7.416 -2.563 1.00 82.69 76 ILE A CA 1
ATOM 596 C C . ILE A 1 76 ? 9.001 -8.736 -2.279 1.00 82.69 76 ILE A C 1
ATOM 598 O O . ILE A 1 76 ? 8.781 -9.330 -1.228 1.00 82.69 76 ILE A O 1
ATOM 602 N N . ALA A 1 77 ? 9.882 -9.185 -3.174 1.00 76.19 77 ALA A N 1
ATOM 603 C CA . ALA A 1 77 ? 10.631 -10.425 -2.995 1.00 76.19 77 ALA A CA 1
ATOM 604 C C . ALA A 1 77 ? 11.526 -10.379 -1.746 1.00 76.19 77 ALA A C 1
ATOM 606 O O . ALA A 1 77 ? 11.480 -11.290 -0.925 1.00 76.19 77 ALA A O 1
ATOM 607 N N . LEU A 1 78 ? 12.279 -9.293 -1.556 1.00 81.94 78 LEU A N 1
ATOM 608 C CA . LEU A 1 78 ? 13.131 -9.086 -0.381 1.00 81.94 78 LEU A CA 1
ATOM 609 C C . LEU A 1 78 ? 12.310 -9.024 0.912 1.00 81.94 78 LEU A C 1
ATOM 611 O O . LEU A 1 78 ? 12.712 -9.593 1.922 1.00 81.94 78 LEU A O 1
ATOM 615 N N . GLN A 1 79 ? 11.124 -8.409 0.869 1.00 84.06 79 GLN A N 1
ATOM 616 C CA . GLN A 1 79 ? 10.189 -8.395 1.991 1.00 84.06 79 GLN A CA 1
ATOM 617 C C . GLN A 1 79 ? 9.708 -9.808 2.362 1.00 84.06 79 GLN A C 1
ATOM 619 O O . GLN A 1 79 ? 9.555 -10.089 3.545 1.00 84.06 79 GLN A O 1
ATOM 624 N N . GLN A 1 80 ? 9.436 -10.682 1.385 1.00 79.94 80 GLN A N 1
ATOM 625 C CA . GLN A 1 80 ? 9.031 -12.076 1.644 1.00 79.94 80 GLN A CA 1
ATOM 626 C C . GLN A 1 80 ? 10.179 -12.938 2.189 1.00 79.94 80 GLN A C 1
ATOM 628 O O . GLN A 1 80 ? 9.929 -13.974 2.793 1.00 79.94 80 GLN A O 1
ATOM 633 N N . LEU A 1 81 ? 11.426 -12.510 1.976 1.00 85.44 81 LEU A N 1
ATOM 634 C CA . LEU A 1 81 ? 12.631 -13.130 2.530 1.00 85.44 81 LEU A CA 1
ATOM 635 C C . LEU A 1 81 ? 13.063 -12.500 3.866 1.00 85.44 81 LEU A C 1
ATOM 637 O O . LEU A 1 81 ? 14.152 -12.795 4.348 1.00 85.44 81 LEU A O 1
ATOM 641 N N . ASP A 1 82 ? 12.249 -11.602 4.430 1.00 87.88 82 ASP A N 1
ATOM 642 C CA . ASP A 1 82 ? 12.524 -10.844 5.658 1.00 87.88 82 ASP A CA 1
ATOM 643 C C . ASP A 1 82 ? 13.820 -9.998 5.628 1.00 87.88 82 ASP A C 1
ATOM 645 O O . ASP A 1 82 ? 14.299 -9.514 6.658 1.00 87.88 82 ASP A O 1
ATOM 649 N N . LEU A 1 83 ? 14.346 -9.710 4.431 1.00 86.50 83 LEU A N 1
ATOM 650 C CA . LEU A 1 83 ? 15.497 -8.832 4.188 1.00 86.50 83 LEU A CA 1
ATOM 651 C C . LEU A 1 83 ? 15.056 -7.363 4.209 1.00 86.50 83 LEU A C 1
ATOM 653 O O . LEU A 1 83 ? 14.940 -6.689 3.185 1.00 86.50 83 LEU A O 1
ATOM 657 N N . THR A 1 84 ? 14.703 -6.886 5.404 1.00 91.88 84 THR A N 1
ATOM 658 C CA . THR A 1 84 ? 13.992 -5.610 5.589 1.00 91.88 84 THR A CA 1
ATOM 659 C C . THR A 1 84 ? 14.805 -4.392 5.138 1.00 91.88 84 THR A C 1
ATOM 661 O O . THR A 1 84 ? 14.222 -3.449 4.604 1.00 91.88 84 THR A O 1
ATOM 664 N N . GLY A 1 85 ? 16.128 -4.383 5.338 1.00 90.50 85 GLY A N 1
ATOM 665 C CA . GLY A 1 85 ? 16.983 -3.259 4.935 1.00 90.50 85 GLY A CA 1
ATOM 666 C C . GLY A 1 85 ? 17.030 -3.107 3.417 1.00 90.50 85 GLY A C 1
ATOM 667 O O . GLY A 1 85 ? 16.694 -2.059 2.875 1.00 90.50 85 GLY A O 1
ATOM 668 N N . GLU A 1 86 ? 17.324 -4.204 2.731 1.00 91.81 86 GLU A N 1
ATOM 669 C CA . GLU A 1 86 ? 17.402 -4.281 1.278 1.00 91.81 86 GLU A CA 1
ATOM 670 C C . GLU A 1 86 ? 16.033 -4.040 0.629 1.00 91.81 86 GLU A C 1
ATOM 672 O O . GLU A 1 86 ? 15.937 -3.388 -0.414 1.00 91.81 86 GLU A O 1
ATOM 677 N N . ALA A 1 87 ? 14.957 -4.538 1.251 1.00 89.94 87 ALA A N 1
ATOM 678 C CA . ALA A 1 87 ? 13.595 -4.268 0.807 1.00 89.94 87 ALA A CA 1
ATOM 679 C C . ALA A 1 87 ? 13.276 -2.769 0.874 1.00 89.94 87 ALA A C 1
ATOM 681 O O . ALA A 1 87 ? 12.703 -2.229 -0.071 1.00 89.94 87 ALA A O 1
ATOM 682 N N . LEU A 1 88 ? 13.659 -2.081 1.958 1.00 95.00 88 LEU A N 1
ATOM 683 C CA . LEU A 1 88 ? 13.462 -0.636 2.087 1.00 95.00 88 LEU A CA 1
ATOM 684 C C . LEU A 1 88 ? 14.202 0.136 0.998 1.00 95.00 88 LEU A C 1
ATOM 686 O O . LEU A 1 88 ? 13.591 1.003 0.375 1.00 95.00 88 LEU A O 1
ATOM 690 N N . ASP A 1 89 ? 15.469 -0.192 0.753 1.00 94.12 89 ASP A N 1
ATOM 691 C CA . ASP A 1 89 ? 16.286 0.486 -0.255 1.00 94.12 89 ASP A CA 1
ATOM 692 C C . ASP A 1 89 ? 15.681 0.328 -1.653 1.00 94.12 89 ASP A C 1
ATOM 694 O O . ASP A 1 89 ? 15.495 1.308 -2.377 1.00 94.12 89 ASP A O 1
ATOM 698 N N . SER A 1 90 ? 15.286 -0.898 -2.004 1.00 90.38 90 SER A N 1
ATOM 699 C CA . SER A 1 90 ? 14.660 -1.204 -3.292 1.00 90.38 90 SER A CA 1
ATOM 700 C C . SER A 1 90 ? 13.302 -0.508 -3.449 1.00 90.38 90 SER A C 1
ATOM 702 O O . SER A 1 90 ? 13.030 0.123 -4.471 1.00 90.38 90 SER A O 1
ATOM 704 N N . CYS A 1 91 ? 12.463 -0.515 -2.409 1.00 93.38 91 CYS A N 1
ATOM 705 C CA . CYS A 1 91 ? 11.190 0.202 -2.431 1.00 93.38 91 CYS A CA 1
ATOM 706 C C . CYS A 1 91 ? 11.356 1.717 -2.542 1.00 93.38 91 CYS A C 1
ATOM 708 O O . CYS A 1 91 ? 10.579 2.367 -3.239 1.00 93.38 91 CYS A O 1
ATOM 710 N N . LEU A 1 92 ? 12.339 2.288 -1.847 1.00 95.12 92 LEU A N 1
ATOM 711 C CA . LEU A 1 92 ? 12.614 3.716 -1.913 1.00 95.12 92 LEU A CA 1
ATOM 712 C C . LEU A 1 92 ? 13.086 4.095 -3.320 1.00 95.12 92 LEU A C 1
ATOM 714 O O . LEU A 1 92 ? 12.541 5.028 -3.909 1.00 95.12 92 LEU A O 1
ATOM 718 N N . HIS A 1 93 ? 14.014 3.326 -3.891 1.00 93.25 93 HIS A N 1
ATOM 719 C CA . HIS A 1 93 ? 14.493 3.524 -5.258 1.00 93.25 93 HIS A CA 1
ATOM 720 C C . HIS A 1 93 ? 13.347 3.447 -6.280 1.00 93.25 93 HIS A C 1
ATOM 722 O O . HIS A 1 93 ? 13.243 4.297 -7.163 1.00 93.25 93 HIS A O 1
ATOM 728 N N . ALA A 1 94 ? 12.401 2.518 -6.106 1.00 90.50 94 ALA A N 1
ATOM 729 C CA . ALA A 1 94 ? 11.213 2.437 -6.955 1.00 90.50 94 ALA A CA 1
ATOM 730 C C . ALA A 1 94 ? 10.379 3.735 -6.978 1.00 90.50 94 ALA A C 1
ATOM 732 O O . ALA A 1 94 ? 9.716 4.012 -7.973 1.00 90.50 94 ALA A O 1
ATOM 733 N N . THR A 1 95 ? 10.403 4.556 -5.918 1.00 92.88 95 THR A N 1
ATOM 734 C CA . THR A 1 95 ? 9.661 5.835 -5.889 1.00 92.88 95 THR A CA 1
ATOM 735 C C . THR A 1 95 ? 10.338 6.957 -6.684 1.00 92.88 95 THR A C 1
ATOM 737 O O . THR A 1 95 ? 9.690 7.963 -6.975 1.00 92.88 95 THR A O 1
ATOM 740 N N . THR A 1 96 ? 11.617 6.796 -7.042 1.00 91.62 96 THR A N 1
ATOM 741 C CA . THR A 1 96 ? 12.404 7.790 -7.792 1.00 91.62 96 THR A CA 1
ATOM 742 C C . THR A 1 96 ? 12.538 7.460 -9.275 1.00 91.62 96 THR A C 1
ATOM 744 O O . THR A 1 96 ? 13.021 8.287 -10.045 1.00 91.62 96 THR A O 1
ATOM 747 N N . LEU A 1 97 ? 12.150 6.249 -9.676 1.00 87.81 97 LEU A N 1
ATOM 748 C CA . LEU A 1 97 ? 12.310 5.763 -11.040 1.00 87.81 97 LEU A CA 1
ATOM 749 C C . LEU A 1 97 ? 11.104 6.095 -11.931 1.00 87.81 97 LEU A C 1
ATOM 751 O O . LEU A 1 97 ? 9.981 6.265 -11.444 1.00 87.81 97 LEU A O 1
ATOM 755 N N . PRO A 1 98 ? 11.312 6.142 -13.257 1.00 81.81 98 PRO A N 1
ATOM 756 C CA . PRO A 1 98 ? 10.227 6.154 -14.225 1.00 81.81 98 PRO A CA 1
ATOM 757 C C . PRO A 1 98 ? 9.239 4.998 -14.007 1.00 81.81 98 PRO A C 1
ATOM 759 O O . PRO A 1 98 ? 9.622 3.843 -13.809 1.00 81.81 98 PRO A O 1
ATOM 762 N N . LEU A 1 99 ? 7.945 5.320 -14.061 1.00 76.38 99 LEU A N 1
ATOM 763 C CA . LEU A 1 99 ? 6.871 4.375 -13.742 1.00 76.38 99 LEU A CA 1
ATOM 764 C C . LEU A 1 99 ? 6.483 3.461 -14.912 1.00 76.38 99 LEU A C 1
ATOM 766 O O . LEU A 1 99 ? 5.961 2.387 -14.670 1.00 76.38 99 LEU A O 1
ATOM 770 N N . HIS A 1 100 ? 6.694 3.880 -16.163 1.00 71.50 100 HIS A N 1
ATOM 771 C CA . HIS A 1 100 ? 6.454 3.074 -17.375 1.00 71.50 100 HIS A CA 1
ATOM 772 C C . HIS A 1 100 ? 5.145 2.246 -17.413 1.00 71.50 100 HIS A C 1
ATOM 774 O O . HIS A 1 100 ? 5.129 1.140 -17.929 1.00 71.50 100 HIS A O 1
ATOM 780 N N . GLY A 1 101 ? 4.018 2.788 -16.937 1.00 65.44 101 GLY A N 1
ATOM 781 C CA . GLY A 1 101 ? 2.719 2.086 -16.928 1.00 65.44 101 GLY A CA 1
ATOM 782 C C . GLY A 1 101 ? 2.335 1.495 -15.570 1.00 65.44 101 GLY A C 1
ATOM 783 O O . GLY A 1 101 ? 1.166 1.181 -15.344 1.00 65.44 101 GLY A O 1
ATOM 784 N N . LEU A 1 102 ? 3.271 1.463 -14.623 1.00 74.44 102 LEU A N 1
ATOM 785 C CA . LEU A 1 102 ? 2.981 1.257 -13.218 1.00 74.44 102 LEU A CA 1
ATOM 786 C C . LEU A 1 102 ? 2.150 2.427 -12.678 1.00 74.44 102 LEU A C 1
ATOM 788 O O . LEU A 1 102 ? 2.494 3.601 -12.846 1.00 74.44 102 LEU A O 1
ATOM 792 N N . ALA A 1 103 ? 1.063 2.119 -11.974 1.00 79.00 103 ALA A N 1
ATOM 793 C CA . ALA A 1 103 ? 0.286 3.158 -11.320 1.00 79.00 103 ALA A CA 1
ATOM 794 C C . ALA A 1 103 ? 1.144 3.868 -10.259 1.00 79.00 103 ALA A C 1
ATOM 796 O O . ALA A 1 103 ? 1.772 3.229 -9.405 1.00 79.00 103 ALA A O 1
ATOM 797 N N . SER A 1 104 ? 1.155 5.202 -10.309 1.00 85.00 104 SER A N 1
ATOM 798 C CA . SER A 1 104 ? 2.074 6.056 -9.544 1.00 85.00 104 SER A CA 1
ATOM 799 C C . SER A 1 104 ? 1.959 5.907 -8.030 1.00 85.00 104 SER A C 1
ATOM 801 O O . SER A 1 104 ? 2.895 6.237 -7.309 1.00 85.00 104 SER A O 1
ATOM 803 N N . TRP A 1 105 ? 0.841 5.384 -7.533 1.00 87.12 105 TRP A N 1
ATOM 804 C CA . TRP A 1 105 ? 0.608 5.123 -6.117 1.00 87.12 105 TRP A CA 1
ATOM 805 C 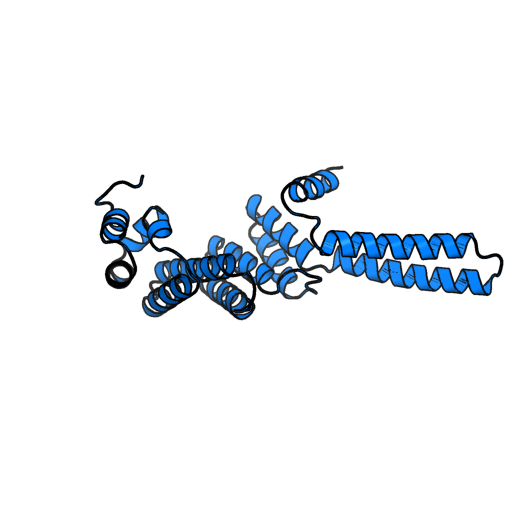C . TRP A 1 105 ? 1.268 3.832 -5.606 1.00 87.12 105 TRP A C 1
ATOM 807 O O . TRP A 1 105 ? 1.474 3.700 -4.395 1.00 87.12 105 TRP A O 1
ATOM 817 N N . THR A 1 106 ? 1.590 2.877 -6.486 1.00 88.00 106 THR A N 1
ATOM 818 C CA . THR A 1 106 ? 2.005 1.518 -6.089 1.00 88.00 106 THR A CA 1
ATOM 819 C C . THR A 1 106 ? 3.376 1.443 -5.413 1.00 88.00 106 THR A C 1
ATOM 821 O O . THR A 1 106 ? 3.468 0.695 -4.431 1.00 88.00 106 THR A O 1
ATOM 824 N N . PRO A 1 107 ? 4.428 2.194 -5.821 1.00 90.50 107 PRO A N 1
ATOM 825 C CA . PRO A 1 107 ? 5.713 2.130 -5.122 1.00 90.50 107 PRO A CA 1
ATOM 826 C C . PRO A 1 107 ? 5.594 2.686 -3.700 1.00 90.50 107 PRO A C 1
ATOM 828 O O . PRO A 1 107 ? 6.107 2.097 -2.754 1.00 90.50 107 PRO A O 1
ATOM 831 N N . PHE A 1 108 ? 4.819 3.762 -3.528 1.00 94.19 108 PHE A N 1
ATOM 832 C CA . PHE A 1 108 ? 4.559 4.375 -2.223 1.00 94.19 108 PHE A CA 1
ATOM 833 C C . PHE A 1 108 ? 3.741 3.467 -1.303 1.00 94.19 108 PHE A C 1
ATOM 835 O O . PHE A 1 108 ? 4.039 3.370 -0.114 1.00 94.19 108 PHE A O 1
ATOM 842 N N . TYR A 1 109 ? 2.740 2.759 -1.840 1.00 92.50 109 TYR A N 1
ATOM 843 C CA . TYR A 1 109 ? 1.985 1.776 -1.059 1.00 92.50 109 TYR A CA 1
ATOM 844 C C . TYR A 1 109 ? 2.912 0.685 -0.518 1.00 92.50 109 TYR A C 1
ATOM 846 O O . TYR A 1 109 ? 2.906 0.394 0.678 1.00 92.50 109 TYR A O 1
ATOM 854 N N . GLN A 1 110 ? 3.738 0.107 -1.395 1.00 93.44 110 GLN A N 1
ATOM 855 C CA . GLN A 1 110 ? 4.652 -0.967 -1.024 1.00 93.44 110 GLN A CA 1
ATOM 856 C C . GLN A 1 110 ? 5.710 -0.483 -0.020 1.00 93.44 110 GLN A C 1
ATOM 858 O O . GLN A 1 110 ? 5.946 -1.157 0.984 1.00 93.44 110 GLN A O 1
ATOM 863 N N . LEU A 1 111 ? 6.278 0.710 -0.227 1.00 95.75 111 LEU A N 1
ATOM 864 C CA . LEU A 1 111 ? 7.205 1.335 0.717 1.00 95.75 111 LEU A CA 1
ATOM 865 C C . LEU A 1 111 ? 6.564 1.514 2.102 1.00 95.75 111 LEU A C 1
ATOM 867 O O . LEU A 1 111 ? 7.183 1.168 3.108 1.00 95.75 111 LEU A O 1
ATOM 871 N N . GLY A 1 112 ? 5.306 1.967 2.159 1.00 94.75 112 GLY A N 1
ATOM 872 C CA . GLY A 1 112 ? 4.555 2.100 3.408 1.00 94.75 112 GLY A CA 1
ATOM 873 C C . GLY A 1 112 ? 4.392 0.773 4.152 1.00 94.75 112 GLY A C 1
ATOM 874 O O . GLY A 1 112 ? 4.571 0.723 5.368 1.00 94.75 112 GLY A O 1
ATOM 875 N N . ILE A 1 113 ? 4.130 -0.328 3.438 1.00 92.31 113 ILE A N 1
ATOM 876 C CA . ILE A 1 113 ? 4.034 -1.671 4.037 1.00 92.31 113 ILE A CA 1
ATOM 877 C C . ILE A 1 113 ? 5.372 -2.107 4.646 1.00 92.31 113 ILE A C 1
ATOM 879 O O . ILE A 1 113 ? 5.393 -2.632 5.761 1.00 92.31 113 ILE A O 1
ATOM 883 N N . VAL A 1 114 ? 6.486 -1.905 3.937 1.00 94.12 114 VAL A N 1
ATOM 884 C CA . VAL A 1 114 ? 7.813 -2.295 4.442 1.00 94.12 114 VAL A CA 1
ATOM 885 C C . VAL A 1 114 ? 8.216 -1.427 5.637 1.00 94.12 114 VAL A C 1
ATOM 887 O O . VAL A 1 114 ? 8.671 -1.952 6.651 1.00 94.12 114 VAL A O 1
ATOM 890 N N . GLN A 1 115 ? 7.980 -0.114 5.577 1.00 95.69 115 GLN A N 1
ATOM 891 C CA . GLN A 1 115 ? 8.237 0.800 6.694 1.00 95.69 115 GLN A CA 1
ATOM 892 C C . GLN A 1 115 ? 7.387 0.466 7.924 1.00 95.69 115 GLN A C 1
ATOM 894 O O . GLN A 1 115 ? 7.898 0.521 9.041 1.00 95.69 115 GLN A O 1
ATOM 899 N N . LEU A 1 116 ? 6.125 0.071 7.725 1.00 92.56 116 LEU A N 1
ATOM 900 C CA . LEU A 1 116 ? 5.244 -0.380 8.798 1.00 92.56 116 LEU A CA 1
ATOM 901 C C . LEU A 1 116 ? 5.803 -1.628 9.491 1.00 92.56 116 LEU A C 1
ATOM 903 O O . LEU A 1 116 ? 5.926 -1.636 10.714 1.00 92.56 116 LEU A O 1
ATOM 907 N N . LYS A 1 117 ? 6.196 -2.653 8.720 1.00 89.69 117 LYS A N 1
ATOM 908 C CA . LYS A 1 117 ? 6.831 -3.867 9.265 1.00 89.69 117 LYS A CA 1
ATOM 909 C C . LYS A 1 117 ? 8.136 -3.561 10.004 1.00 89.69 117 LYS A C 1
ATOM 911 O O . LYS A 1 117 ? 8.422 -4.187 11.016 1.00 89.69 117 LYS A O 1
ATOM 916 N N . ALA A 1 118 ? 8.892 -2.571 9.534 1.00 90.88 118 ALA A N 1
ATOM 917 C CA . ALA A 1 118 ? 10.125 -2.112 10.167 1.00 90.88 118 ALA A CA 1
ATOM 918 C C . ALA A 1 118 ? 9.903 -1.217 11.408 1.00 90.88 118 ALA A C 1
ATOM 920 O O . ALA A 1 118 ? 10.872 -0.676 11.939 1.00 90.88 118 ALA A O 1
ATOM 921 N N . GLY A 1 119 ? 8.655 -0.982 11.839 1.00 91.69 119 GLY A N 1
ATOM 922 C CA . GLY A 1 119 ? 8.331 -0.102 12.970 1.00 91.69 119 GLY A CA 1
ATOM 923 C C . GLY A 1 119 ? 8.556 1.394 12.701 1.00 91.69 119 GLY A C 1
ATOM 924 O O . GLY A 1 119 ? 8.513 2.208 13.622 1.00 91.69 119 GLY A O 1
ATOM 925 N N . LYS A 1 120 ? 8.785 1.794 11.444 1.00 94.81 120 LYS A N 1
ATOM 926 C CA . LYS A 1 120 ? 9.019 3.189 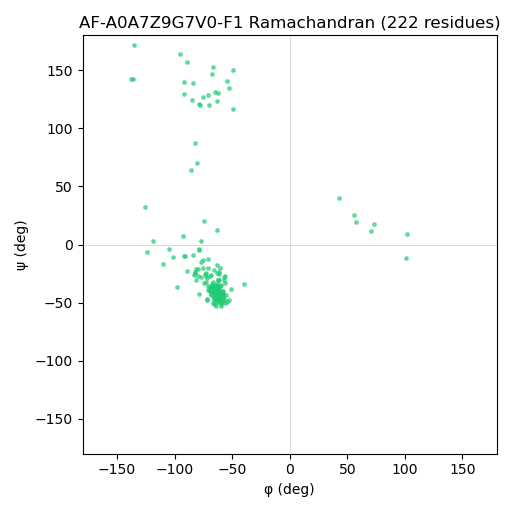11.033 1.00 94.81 120 LYS A CA 1
ATOM 927 C C . LYS A 1 120 ? 7.687 3.905 10.788 1.00 94.81 120 LYS A C 1
ATOM 929 O O . LYS A 1 120 ? 7.383 4.295 9.664 1.00 94.81 120 LYS A O 1
ATOM 934 N N . PHE A 1 121 ? 6.881 4.060 11.839 1.00 94.12 121 PHE A N 1
ATOM 935 C CA . PHE A 1 121 ? 5.485 4.510 11.740 1.00 94.12 121 PHE A CA 1
ATOM 936 C C . PHE A 1 121 ? 5.298 5.878 11.067 1.00 94.12 121 PHE A C 1
ATOM 938 O O . PHE A 1 121 ? 4.408 6.024 10.232 1.00 94.12 121 PHE A O 1
ATOM 945 N N . VAL A 1 122 ? 6.150 6.864 11.371 1.00 94.75 122 VAL A N 1
ATOM 946 C CA . VAL A 1 122 ? 6.075 8.201 10.747 1.00 94.75 122 VAL A CA 1
ATOM 947 C C . VAL A 1 122 ? 6.301 8.110 9.237 1.00 94.75 122 VAL A C 1
ATOM 949 O O . VAL A 1 122 ? 5.475 8.582 8.462 1.00 94.75 122 VAL A O 1
ATOM 952 N N . ASN A 1 123 ? 7.352 7.408 8.813 1.00 96.12 123 ASN A N 1
ATOM 953 C CA . ASN A 1 123 ? 7.650 7.241 7.392 1.00 96.12 123 ASN A CA 1
ATOM 954 C C . ASN A 1 123 ? 6.551 6.424 6.695 1.00 96.12 123 ASN A C 1
ATOM 956 O O . ASN A 1 123 ? 6.121 6.774 5.599 1.00 96.12 123 ASN A O 1
ATOM 960 N N . ALA A 1 124 ? 6.045 5.370 7.349 1.00 95.81 124 ALA A N 1
ATOM 961 C CA . ALA A 1 124 ? 4.951 4.561 6.818 1.00 95.81 124 ALA A CA 1
ATOM 962 C C . ALA A 1 124 ? 3.699 5.413 6.555 1.00 95.81 124 ALA A C 1
ATOM 964 O O . ALA A 1 124 ? 3.053 5.261 5.517 1.00 95.81 124 ALA A O 1
ATOM 965 N N . LYS A 1 125 ? 3.386 6.349 7.463 1.00 95.44 125 LYS A N 1
ATOM 966 C CA . LYS A 1 125 ? 2.289 7.313 7.302 1.00 95.44 125 LYS A CA 1
ATOM 967 C C . LYS A 1 125 ? 2.499 8.174 6.063 1.00 95.44 125 LYS A C 1
ATOM 969 O O . LYS A 1 125 ? 1.589 8.253 5.240 1.00 95.44 125 LYS A O 1
ATOM 974 N N . GLU A 1 126 ? 3.673 8.780 5.918 1.00 96.31 126 GLU A N 1
ATOM 975 C CA . GLU A 1 126 ? 4.001 9.626 4.764 1.00 96.31 126 GLU A CA 1
ATOM 976 C C . GLU A 1 126 ? 3.878 8.851 3.447 1.00 96.31 126 GLU A C 1
ATOM 978 O O . GLU A 1 126 ? 3.241 9.323 2.505 1.00 96.31 126 GLU A O 1
ATOM 983 N N . SER A 1 127 ? 4.390 7.620 3.404 1.00 96.00 127 SER A N 1
ATOM 984 C CA . SER A 1 127 ? 4.308 6.749 2.228 1.00 96.00 127 SER A CA 1
ATOM 985 C C . SER A 1 127 ? 2.866 6.389 1.865 1.00 96.00 127 SER A C 1
ATOM 987 O O . SER A 1 127 ? 2.465 6.509 0.706 1.00 96.00 127 SER A O 1
ATOM 989 N N . PHE A 1 128 ? 2.034 6.006 2.836 1.00 95.00 128 PHE A N 1
ATOM 990 C CA . PHE A 1 128 ? 0.626 5.719 2.555 1.00 95.00 128 PHE A CA 1
ATOM 991 C C . PHE A 1 128 ? -0.161 6.974 2.149 1.00 95.00 128 PHE A C 1
ATOM 993 O O . PHE A 1 128 ? -1.005 6.896 1.256 1.00 95.00 128 PHE A O 1
ATOM 1000 N N . GLN A 1 129 ? 0.127 8.141 2.734 1.00 94.38 129 GLN A N 1
ATOM 1001 C CA . GLN A 1 129 ? -0.476 9.409 2.307 1.00 94.38 129 GLN A CA 1
ATOM 1002 C C . GLN A 1 129 ? -0.078 9.763 0.870 1.00 94.38 129 GLN A C 1
ATOM 1004 O O . GLN A 1 129 ? -0.943 10.102 0.060 1.00 94.38 129 GLN A O 1
ATOM 1009 N N . ALA A 1 130 ? 1.204 9.618 0.530 1.00 94.19 130 ALA A N 1
ATOM 1010 C CA . ALA A 1 130 ? 1.717 9.824 -0.819 1.00 94.19 130 ALA A CA 1
ATOM 1011 C C . ALA A 1 130 ? 1.078 8.867 -1.837 1.00 94.19 130 ALA A C 1
ATOM 1013 O O . ALA A 1 130 ? 0.820 9.273 -2.973 1.00 94.19 130 ALA A O 1
ATOM 1014 N N . SER A 1 131 ? 0.799 7.625 -1.427 1.00 92.25 131 SER A N 1
ATOM 1015 C CA . SER A 1 131 ? 0.078 6.636 -2.229 1.00 92.25 131 SER A CA 1
ATOM 1016 C C . SER A 1 131 ? -1.361 7.079 -2.504 1.00 92.25 131 SER A C 1
ATOM 1018 O O . SER A 1 131 ? -1.747 7.207 -3.662 1.00 92.25 131 SER A O 1
ATOM 1020 N N . VAL A 1 132 ? -2.128 7.423 -1.463 1.00 91.25 132 VAL A N 1
ATOM 1021 C CA . VAL A 1 132 ? -3.519 7.892 -1.599 1.00 91.25 132 VAL A CA 1
ATOM 1022 C C . VAL A 1 132 ? -3.621 9.135 -2.486 1.00 91.25 132 VAL A C 1
ATOM 1024 O O . VAL A 1 132 ? -4.492 9.195 -3.349 1.00 91.25 132 VAL A O 1
ATOM 1027 N N . GLN A 1 133 ? -2.729 10.115 -2.309 1.00 91.19 133 GLN A N 1
ATOM 1028 C CA . GLN A 1 133 ? -2.720 11.353 -3.104 1.00 91.19 133 GLN A CA 1
ATOM 1029 C C . GLN A 1 133 ? -2.500 11.109 -4.603 1.00 91.19 133 GLN A C 1
ATOM 1031 O O . GLN A 1 133 ? -2.907 11.924 -5.425 1.00 91.19 133 GLN A O 1
ATOM 1036 N N . ARG A 1 134 ? -1.847 9.999 -4.956 1.00 89.69 134 ARG A N 1
ATOM 1037 C CA . ARG A 1 134 ? -1.536 9.615 -6.337 1.00 89.69 134 ARG A CA 1
ATOM 1038 C C . ARG A 1 134 ? -2.605 8.730 -6.979 1.00 89.69 134 ARG A C 1
ATOM 1040 O O . ARG A 1 134 ? -2.541 8.493 -8.181 1.00 89.69 134 ARG A O 1
ATOM 1047 N N . MET A 1 135 ? -3.578 8.242 -6.209 1.00 88.44 135 MET A N 1
ATOM 1048 C CA . MET A 1 135 ? -4.690 7.447 -6.733 1.00 88.44 135 MET A CA 1
ATOM 1049 C C . MET A 1 135 ? -5.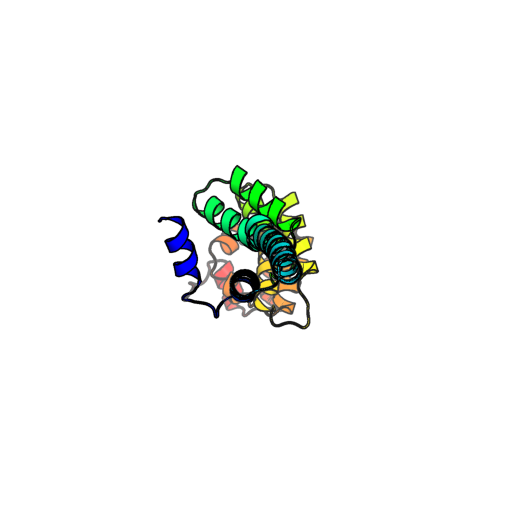742 8.354 -7.369 1.00 88.44 135 MET A C 1
ATOM 1051 O O . MET A 1 135 ? -6.362 9.162 -6.677 1.00 88.44 135 MET A O 1
ATOM 1055 N N . ASP A 1 136 ? -6.025 8.158 -8.654 1.00 79.19 136 ASP A N 1
ATOM 1056 C CA . ASP A 1 136 ? -7.024 8.936 -9.393 1.00 79.19 136 ASP A CA 1
ATOM 1057 C C . ASP A 1 136 ? -8.459 8.598 -8.933 1.00 79.19 136 ASP A C 1
ATOM 1059 O O . ASP A 1 136 ? -8.870 7.433 -9.007 1.00 79.19 136 ASP A O 1
ATOM 1063 N N . PRO A 1 137 ? -9.248 9.566 -8.420 1.00 71.19 137 PRO A N 1
ATOM 1064 C CA . PRO A 1 137 ? -10.628 9.352 -7.978 1.00 71.19 137 PRO A CA 1
ATOM 1065 C C . PRO A 1 137 ? -11.572 8.776 -9.022 1.00 71.19 137 PRO A C 1
ATOM 1067 O O . PRO A 1 137 ? -12.531 8.109 -8.644 1.00 71.19 137 PRO A O 1
ATOM 1070 N N . SER A 1 138 ? -11.287 9.026 -10.297 1.00 70.12 138 SER A N 1
ATOM 1071 C CA . SER A 1 138 ? -12.137 8.671 -11.430 1.00 70.12 138 SER A CA 1
ATOM 1072 C C . SER A 1 138 ? -11.847 7.290 -12.028 1.00 70.12 138 SER A C 1
ATOM 1074 O O . SER A 1 138 ? -12.623 6.813 -12.854 1.00 70.12 138 SER A O 1
ATOM 1076 N N . LYS A 1 139 ? -10.753 6.634 -11.618 1.00 69.12 139 LYS A N 1
ATOM 1077 C CA . LYS A 1 139 ? -10.340 5.320 -12.134 1.00 69.12 139 LYS A CA 1
ATOM 1078 C C . LYS A 1 139 ? -10.822 4.175 -11.244 1.00 69.12 139 LYS A C 1
ATOM 1080 O O . LYS A 1 139 ? -11.141 4.364 -10.073 1.00 69.12 139 LYS A O 1
ATOM 1085 N N . THR A 1 140 ? -10.788 2.960 -11.790 1.00 59.81 140 THR A N 1
ATOM 1086 C CA . THR A 1 140 ? -11.103 1.678 -11.128 1.00 59.81 140 THR A CA 1
ATOM 1087 C C . THR A 1 140 ? -10.173 1.303 -9.960 1.00 59.81 140 THR A C 1
ATOM 1089 O O . THR A 1 140 ? -10.264 0.196 -9.443 1.00 59.81 140 THR A O 1
ATOM 1092 N N . ASP A 1 141 ? -9.342 2.221 -9.457 1.00 65.62 141 ASP A N 1
ATOM 1093 C CA . ASP A 1 141 ? -8.469 2.036 -8.285 1.00 65.62 141 ASP A CA 1
ATOM 1094 C C . ASP A 1 141 ? -9.241 2.064 -6.946 1.00 65.62 141 ASP A C 1
ATOM 1096 O O . ASP A 1 141 ? -8.674 2.321 -5.880 1.00 65.62 141 ASP A O 1
ATOM 1100 N N . VAL A 1 142 ? -10.555 1.833 -6.984 1.00 73.62 142 VAL A N 1
ATOM 1101 C CA . VAL A 1 142 ? -11.463 1.948 -5.837 1.00 73.62 142 VAL A CA 1
ATOM 1102 C C . VAL A 1 142 ? -11.023 1.013 -4.709 1.00 73.62 142 VAL A C 1
ATOM 1104 O O . VAL A 1 142 ? -10.848 1.465 -3.578 1.00 73.62 142 VAL A O 1
ATOM 1107 N N . GLU A 1 143 ? -10.739 -0.251 -5.026 1.00 80.38 143 GLU A N 1
ATOM 1108 C CA . GLU A 1 143 ? -10.264 -1.247 -4.056 1.00 80.38 143 GLU A CA 1
ATOM 1109 C C . GLU A 1 143 ? -8.930 -0.835 -3.416 1.00 80.38 143 GLU A C 1
ATOM 1111 O O . GLU A 1 143 ? -8.760 -0.891 -2.198 1.00 80.38 143 GLU A O 1
ATOM 1116 N N . TRP A 1 144 ? -7.985 -0.331 -4.209 1.00 82.38 144 TRP A N 1
ATOM 1117 C CA . TRP A 1 144 ? -6.677 0.082 -3.700 1.00 82.38 144 TRP A CA 1
ATOM 1118 C C . TRP A 1 144 ? -6.755 1.314 -2.806 1.00 82.38 144 TRP A C 1
ATOM 1120 O O . TRP A 1 144 ? -6.054 1.384 -1.791 1.00 82.38 144 TRP A O 1
ATOM 1130 N N . ARG A 1 145 ? -7.654 2.254 -3.114 1.00 84.31 145 ARG A N 1
ATOM 1131 C CA . ARG A 1 145 ? -7.908 3.411 -2.251 1.00 84.31 145 ARG A CA 1
ATOM 1132 C C . ARG A 1 145 ? -8.508 2.999 -0.914 1.00 84.31 145 ARG A C 1
ATOM 1134 O O . ARG A 1 145 ? -8.071 3.502 0.123 1.00 84.31 145 ARG A O 1
ATOM 1141 N N . GLN A 1 146 ? -9.467 2.074 -0.924 1.00 88.69 146 GLN A N 1
ATOM 1142 C CA . GLN A 1 146 ? -10.018 1.498 0.303 1.00 88.69 146 GLN A CA 1
ATOM 1143 C C . GLN A 1 146 ? -8.904 0.882 1.157 1.00 88.69 146 GLN A C 1
ATOM 1145 O O . GLN A 1 146 ? -8.760 1.224 2.332 1.00 88.69 146 GLN A O 1
ATOM 1150 N N . LEU A 1 147 ? -8.064 0.035 0.553 1.00 87.00 147 LEU A N 1
ATOM 1151 C CA . LEU A 1 147 ? -6.965 -0.636 1.245 1.00 87.00 147 LEU A CA 1
ATOM 1152 C C . LEU A 1 147 ? -5.937 0.352 1.807 1.00 87.00 147 LEU A C 1
ATOM 1154 O O . LEU A 1 147 ? -5.502 0.188 2.947 1.00 87.00 147 LEU A O 1
ATOM 1158 N N . ALA A 1 148 ? -5.555 1.387 1.057 1.00 88.69 148 ALA A N 1
ATOM 1159 C CA . ALA A 1 148 ? -4.601 2.391 1.523 1.00 88.69 148 ALA A CA 1
ATOM 1160 C C . ALA A 1 148 ? -5.142 3.205 2.710 1.00 88.69 148 ALA A C 1
ATOM 1162 O O . ALA A 1 148 ? -4.437 3.377 3.707 1.00 88.69 148 ALA A O 1
ATOM 1163 N N . HIS A 1 149 ? -6.409 3.633 2.666 1.00 93.44 149 HIS A N 1
ATOM 1164 C CA . HIS A 1 149 ? -7.040 4.293 3.812 1.00 93.44 149 HIS A CA 1
ATOM 1165 C C . HIS A 1 149 ? -7.174 3.368 5.023 1.00 93.44 149 HIS A C 1
ATOM 1167 O O . HIS A 1 149 ? -6.952 3.808 6.150 1.00 93.44 149 HIS A O 1
ATOM 1173 N N . MET A 1 150 ? -7.452 2.081 4.813 1.00 93.62 150 MET A N 1
ATOM 1174 C CA . MET A 1 150 ? -7.477 1.108 5.905 1.00 93.62 150 MET A CA 1
ATOM 1175 C C . MET A 1 150 ? -6.097 0.882 6.526 1.00 93.62 150 MET A C 1
ATOM 1177 O O . MET A 1 150 ? -5.997 0.749 7.746 1.00 93.62 150 MET A O 1
ATOM 1181 N N . LYS A 1 151 ? -5.017 0.900 5.735 1.00 93.38 151 LYS A N 1
ATOM 1182 C CA . LYS A 1 151 ? -3.646 0.862 6.271 1.00 93.38 151 LYS A CA 1
ATOM 1183 C C . LYS A 1 151 ? -3.318 2.114 7.086 1.00 93.38 151 LYS A C 1
ATOM 1185 O O . LYS A 1 151 ? -2.766 1.979 8.175 1.00 93.38 151 LYS A O 1
ATOM 1190 N N . LEU A 1 152 ? -3.722 3.301 6.624 1.00 95.38 152 LEU A N 1
ATOM 1191 C CA . LEU A 1 152 ? -3.602 4.542 7.403 1.00 95.38 152 LEU A CA 1
ATOM 1192 C C . LEU A 1 152 ? -4.401 4.480 8.710 1.00 95.38 152 LEU A C 1
ATOM 1194 O O . LEU A 1 152 ? -3.898 4.914 9.740 1.00 95.38 152 LEU A O 1
ATOM 1198 N N . ALA A 1 153 ? -5.607 3.908 8.692 1.00 95.44 153 ALA A N 1
ATOM 1199 C CA . ALA A 1 153 ? -6.425 3.743 9.888 1.00 95.44 153 ALA A CA 1
ATOM 1200 C C . ALA A 1 153 ? -5.764 2.797 10.906 1.00 95.44 153 ALA A C 1
ATOM 1202 O O . ALA A 1 153 ? -5.648 3.154 12.076 1.00 95.44 153 ALA A O 1
ATOM 1203 N N . LYS A 1 154 ? -5.260 1.632 10.469 1.00 94.00 154 LYS A N 1
ATOM 1204 C CA . LYS A 1 154 ? -4.511 0.710 11.345 1.00 94.00 154 LYS A CA 1
ATOM 1205 C C . LYS A 1 154 ? -3.279 1.382 11.950 1.00 94.00 154 LYS A C 1
ATOM 1207 O O . LYS A 1 154 ? -3.067 1.303 13.156 1.00 94.00 154 LYS A O 1
ATOM 1212 N N . LEU A 1 155 ? -2.512 2.098 11.129 1.00 95.19 155 LEU A N 1
ATOM 1213 C CA . LEU A 1 155 ? -1.343 2.845 11.582 1.00 95.19 155 LEU A CA 1
ATOM 1214 C C . LEU A 1 155 ? -1.714 3.926 12.606 1.00 95.19 155 LEU A C 1
ATOM 1216 O O . LEU A 1 155 ? -1.080 4.029 13.651 1.00 95.19 155 LEU A O 1
ATOM 1220 N N . ALA A 1 156 ? -2.771 4.694 12.348 1.00 95.94 156 ALA A N 1
ATOM 1221 C CA . ALA A 1 156 ? -3.262 5.703 13.278 1.00 95.94 156 ALA A CA 1
ATOM 1222 C C . ALA A 1 156 ? -3.685 5.088 14.618 1.00 95.94 156 ALA A C 1
ATOM 1224 O O . ALA A 1 156 ? -3.346 5.624 15.669 1.00 95.94 156 ALA A O 1
ATOM 1225 N N . ALA A 1 157 ? -4.355 3.932 14.590 1.00 94.38 157 ALA A N 1
ATOM 1226 C CA . ALA A 1 157 ? -4.724 3.197 15.795 1.00 94.38 157 ALA A CA 1
ATOM 1227 C C . ALA A 1 157 ? -3.497 2.702 16.583 1.00 94.38 157 ALA A C 1
ATOM 1229 O O . ALA A 1 157 ? -3.484 2.792 17.811 1.00 94.38 157 ALA A O 1
ATOM 1230 N N . GLN A 1 158 ? -2.452 2.222 15.898 1.00 93.44 158 GLN A N 1
ATOM 1231 C CA . GLN A 1 158 ? -1.180 1.828 16.524 1.00 93.44 158 GLN A CA 1
ATOM 1232 C C . GLN A 1 158 ? -0.448 3.028 17.142 1.00 93.44 158 GLN A C 1
ATOM 1234 O O . GLN A 1 158 ? 0.106 2.924 18.233 1.00 93.44 158 GLN A O 1
ATOM 1239 N N . MET A 1 159 ? -0.496 4.183 16.476 1.00 94.31 159 MET A N 1
ATOM 1240 C CA . MET A 1 159 ? 0.058 5.449 16.967 1.00 94.31 159 MET A CA 1
ATOM 1241 C C . MET A 1 159 ? -0.837 6.148 18.006 1.00 94.31 159 MET A C 1
ATOM 1243 O O . MET A 1 159 ? -0.444 7.182 18.539 1.00 94.31 159 MET A O 1
ATOM 1247 N N . GLN A 1 160 ? -2.031 5.609 18.285 1.00 94.44 160 GLN A N 1
ATOM 1248 C CA . GLN A 1 160 ? -3.073 6.212 19.129 1.00 94.44 160 GLN A CA 1
ATOM 1249 C C . GLN A 1 160 ? -3.514 7.621 18.675 1.00 94.44 160 GLN A C 1
ATOM 1251 O O . GLN A 1 160 ? -4.037 8.415 19.461 1.00 94.44 160 GLN A O 1
ATOM 1256 N N . ASP A 1 161 ? -3.357 7.927 17.386 1.00 96.06 161 ASP A N 1
ATOM 1257 C CA . ASP A 1 161 ? -3.814 9.167 16.760 1.00 96.06 161 ASP A CA 1
ATOM 1258 C C . ASP A 1 161 ? -5.306 9.044 16.416 1.00 96.06 161 ASP A C 1
ATOM 1260 O O . ASP A 1 161 ? -5.706 8.636 15.323 1.00 96.06 161 ASP A O 1
ATOM 1264 N N . SER A 1 162 ? -6.153 9.381 17.390 1.00 95.81 162 SER A N 1
ATOM 1265 C CA . SER A 1 162 ? -7.612 9.240 17.276 1.00 95.81 162 SER A CA 1
ATOM 1266 C C . SER A 1 162 ? -8.215 10.095 16.154 1.00 95.81 162 SER A C 1
ATOM 1268 O O . SER A 1 162 ? -9.225 9.708 15.562 1.00 95.81 162 SER A O 1
ATOM 1270 N N . ALA A 1 163 ? -7.610 11.248 15.852 1.00 96.00 163 ALA A N 1
ATOM 1271 C CA . ALA A 1 163 ? -8.082 12.134 14.793 1.00 96.00 163 ALA A CA 1
ATOM 1272 C C . ALA A 1 163 ? -7.802 11.521 13.417 1.00 96.00 163 ALA A C 1
ATOM 1274 O O . ALA A 1 163 ? -8.701 11.426 12.578 1.00 96.00 163 ALA A O 1
ATOM 1275 N N . MET A 1 164 ? -6.576 11.033 13.211 1.00 95.69 164 MET A N 1
ATOM 1276 C CA . MET A 1 164 ? -6.198 10.355 11.977 1.00 95.69 164 MET A CA 1
ATOM 1277 C C . MET A 1 164 ? -6.947 9.028 11.797 1.00 95.69 164 MET A C 1
ATOM 1279 O O . MET A 1 164 ? -7.319 8.700 10.669 1.00 95.69 164 MET A O 1
ATOM 1283 N N . LEU A 1 165 ? -7.213 8.290 12.881 1.00 97.25 165 LEU A N 1
ATOM 1284 C CA . LEU A 1 165 ? -8.013 7.064 12.851 1.00 97.25 165 LEU A CA 1
ATOM 1285 C C . LEU A 1 165 ? -9.428 7.347 12.332 1.00 97.25 165 LEU A C 1
ATOM 1287 O O . LEU A 1 165 ? -9.863 6.722 11.365 1.00 97.25 165 LEU A O 1
ATOM 1291 N N . ASP A 1 166 ? -10.118 8.323 12.928 1.00 96.62 166 ASP A N 1
ATOM 1292 C CA . ASP A 1 166 ? -11.469 8.721 12.517 1.00 96.62 166 ASP A CA 1
ATOM 1293 C C . ASP A 1 166 ? -11.507 9.179 11.054 1.00 96.62 166 ASP A C 1
ATOM 1295 O O . ASP A 1 166 ? -12.346 8.723 10.272 1.00 96.62 166 ASP A O 1
ATOM 1299 N N . GLN A 1 167 ? -10.564 10.041 10.662 1.00 96.75 167 GLN A N 1
ATOM 1300 C CA . GLN A 1 167 ? -10.472 10.551 9.297 1.00 96.75 167 GLN A CA 1
ATOM 1301 C C . GLN A 1 167 ? -10.220 9.427 8.285 1.00 96.75 167 GLN A C 1
ATOM 1303 O O . GLN A 1 167 ? -10.861 9.385 7.234 1.00 96.75 167 GLN A O 1
ATOM 1308 N N . SER A 1 168 ? -9.300 8.513 8.595 1.00 96.12 168 SER A N 1
ATOM 1309 C CA . SER A 1 168 ? -8.904 7.440 7.679 1.00 96.12 168 SER A CA 1
ATOM 1310 C C . SER A 1 168 ? -10.008 6.400 7.514 1.00 96.12 168 SER A C 1
ATOM 1312 O O . SER A 1 168 ? -10.269 5.984 6.388 1.00 96.12 168 SER A O 1
ATOM 1314 N N . LEU A 1 169 ? -10.721 6.041 8.589 1.00 95.88 169 LEU A N 1
ATOM 1315 C CA . LEU A 1 169 ? -11.886 5.151 8.506 1.00 95.88 169 LEU A CA 1
ATOM 1316 C C . LEU A 1 169 ? -13.006 5.771 7.665 1.00 95.88 169 LEU A C 1
ATOM 1318 O O . LEU A 1 169 ? -13.533 5.120 6.765 1.00 95.88 169 LEU A O 1
ATOM 1322 N N . LYS A 1 170 ? -13.332 7.051 7.889 1.00 95.31 170 LYS A N 1
ATOM 1323 C CA . LYS A 1 170 ? -14.319 7.773 7.065 1.00 95.31 170 LYS A CA 1
ATOM 1324 C C . LYS A 1 170 ? -13.921 7.811 5.593 1.00 95.31 170 LYS A C 1
ATOM 1326 O O . LYS A 1 170 ? -14.772 7.625 4.726 1.00 95.31 170 LYS A O 1
ATOM 1331 N N . ALA A 1 171 ? -12.639 8.021 5.304 1.00 93.44 171 ALA A N 1
ATOM 1332 C CA . ALA A 1 171 ? -12.133 8.021 3.938 1.00 93.44 171 ALA A CA 1
ATOM 1333 C C . ALA A 1 171 ? -12.195 6.625 3.290 1.00 93.44 171 ALA A C 1
ATOM 1335 O O . ALA A 1 171 ? -12.606 6.519 2.136 1.00 93.44 171 ALA A O 1
ATOM 1336 N N . ALA A 1 172 ? -11.875 5.558 4.032 1.00 92.62 172 ALA A N 1
ATOM 1337 C CA . ALA A 1 172 ? -12.011 4.178 3.562 1.00 92.62 172 ALA A CA 1
ATOM 1338 C C . ALA A 1 172 ? -13.469 3.835 3.217 1.00 92.62 172 ALA A C 1
ATOM 1340 O O . ALA A 1 172 ? -13.739 3.317 2.135 1.00 92.62 172 ALA A O 1
ATOM 1341 N N . MET A 1 173 ? -14.416 4.191 4.091 1.00 92.69 173 MET A N 1
ATOM 1342 C CA . MET A 1 173 ? -15.849 3.968 3.857 1.00 92.69 173 MET A CA 1
ATOM 1343 C C . MET A 1 173 ? -16.370 4.776 2.670 1.00 92.69 173 MET A C 1
ATOM 1345 O O . MET A 1 173 ? -17.095 4.248 1.834 1.00 92.69 173 MET A O 1
ATOM 1349 N N . LYS A 1 174 ? -15.948 6.040 2.533 1.00 91.00 174 LYS A N 1
ATOM 1350 C CA . LYS A 1 174 ? -16.278 6.860 1.357 1.00 91.00 174 LYS A CA 1
ATOM 1351 C C . LYS A 1 174 ? -15.726 6.256 0.061 1.00 91.00 174 LYS A C 1
ATOM 1353 O O . LYS A 1 174 ? -16.327 6.432 -0.993 1.00 91.00 174 LYS A O 1
ATOM 1358 N N . ALA A 1 175 ? -14.600 5.547 0.137 1.00 87.56 175 ALA A N 1
ATOM 1359 C CA . ALA A 1 175 ? -14.046 4.792 -0.980 1.00 87.56 175 ALA A CA 1
ATOM 1360 C C . ALA A 1 175 ? -14.754 3.442 -1.216 1.00 87.56 175 ALA A C 1
ATOM 1362 O O . ALA A 1 175 ? -14.422 2.770 -2.184 1.00 87.56 175 ALA A O 1
ATOM 1363 N N . GLY A 1 176 ? -15.720 3.045 -0.380 1.00 88.38 176 GLY A N 1
ATOM 1364 C CA . GLY A 1 176 ? -16.526 1.827 -0.529 1.00 88.38 176 GLY A CA 1
ATOM 1365 C C . GLY A 1 176 ? -16.117 0.655 0.370 1.00 88.38 176 GLY A C 1
ATOM 1366 O O . GLY A 1 176 ? -16.622 -0.447 0.181 1.00 88.38 176 GLY A O 1
ATOM 1367 N N . TYR A 1 177 ? -15.213 0.857 1.334 1.00 89.44 177 TYR A N 1
ATOM 1368 C CA . TYR A 1 177 ? -14.813 -0.209 2.255 1.00 89.44 177 TYR A CA 1
ATOM 1369 C C . TYR A 1 177 ? -15.944 -0.543 3.237 1.00 89.44 177 TYR A C 1
ATOM 1371 O O . TYR A 1 177 ? -16.446 0.351 3.924 1.00 89.44 177 TYR A O 1
ATOM 1379 N N . SER A 1 178 ? -16.294 -1.826 3.361 1.00 89.88 178 SER A N 1
ATOM 1380 C CA . SER A 1 178 ? -17.221 -2.297 4.397 1.00 89.88 178 SER A CA 1
ATOM 1381 C C . SER A 1 178 ? -16.485 -2.577 5.707 1.00 89.88 178 SER A C 1
ATOM 1383 O O . SER A 1 178 ? -15.565 -3.396 5.758 1.00 89.88 178 SER A O 1
ATOM 1385 N N . LEU A 1 179 ? -16.932 -1.943 6.795 1.00 90.19 179 LEU A N 1
ATOM 1386 C CA . LEU A 1 179 ? -16.418 -2.194 8.146 1.00 90.19 179 LEU A CA 1
ATOM 1387 C C . LEU A 1 179 ? -16.681 -3.624 8.637 1.00 90.19 179 LEU A C 1
ATOM 1389 O O . LEU A 1 179 ? -16.007 -4.081 9.562 1.00 90.19 179 LEU A O 1
ATOM 1393 N N . ASP A 1 180 ? -17.605 -4.352 8.014 1.00 86.88 180 ASP A N 1
ATOM 1394 C CA . ASP A 1 180 ? -17.883 -5.744 8.366 1.00 86.88 180 ASP A CA 1
ATOM 1395 C C . ASP A 1 180 ? -16.652 -6.624 8.120 1.00 86.88 180 ASP A C 1
ATOM 1397 O O . ASP A 1 180 ? -16.365 -7.512 8.923 1.00 86.88 180 ASP A O 1
ATOM 1401 N N . LEU A 1 181 ? -15.856 -6.303 7.092 1.00 84.75 181 LEU A N 1
ATOM 1402 C CA . LEU A 1 181 ? -14.577 -6.962 6.814 1.00 84.75 181 LEU A CA 1
ATOM 1403 C C . LEU A 1 181 ? -13.564 -6.749 7.948 1.00 84.75 181 LEU A C 1
ATOM 1405 O O . LEU A 1 181 ? -12.792 -7.649 8.269 1.00 84.75 181 LEU A O 1
ATOM 1409 N N . ALA A 1 182 ? -13.581 -5.575 8.585 1.00 85.50 182 ALA A N 1
ATOM 1410 C CA . ALA A 1 182 ? -12.704 -5.269 9.713 1.00 85.50 182 ALA A CA 1
ATOM 1411 C C . ALA A 1 182 ? -13.182 -5.917 11.025 1.00 85.50 182 ALA A C 1
ATOM 1413 O O . ALA A 1 182 ? -12.360 -6.220 11.885 1.00 85.50 182 ALA A O 1
ATOM 1414 N N . SER A 1 183 ? -14.488 -6.163 11.185 1.00 87.31 183 SER A N 1
ATOM 1415 C CA . SER A 1 183 ? -15.071 -6.704 12.427 1.00 87.31 183 SER A CA 1
ATOM 1416 C C . SER A 1 183 ? -14.561 -8.098 12.821 1.00 87.31 183 SER A C 1
ATOM 1418 O O . SER A 1 183 ? -14.596 -8.469 13.999 1.00 87.31 183 SER A O 1
ATOM 1420 N N . CYS A 1 184 ? -14.069 -8.854 11.837 1.00 86.38 184 CYS A N 1
ATOM 1421 C CA . CYS A 1 184 ? -13.563 -10.214 12.002 1.00 86.38 184 CYS A CA 1
ATOM 1422 C C . CYS A 1 184 ? -12.044 -10.335 11.966 1.00 86.38 184 CYS A C 1
ATOM 1424 O O . CYS A 1 184 ? -11.511 -11.417 12.196 1.00 86.38 184 CYS A O 1
ATOM 1426 N N . ASP A 1 185 ? -11.344 -9.236 11.716 1.00 89.44 185 ASP A N 1
ATOM 1427 C CA . ASP A 1 185 ? -9.891 -9.217 11.690 1.00 89.44 185 ASP A CA 1
ATOM 1428 C C . ASP A 1 185 ? -9.344 -9.202 13.136 1.00 89.44 185 ASP A C 1
ATOM 1430 O O . ASP A 1 185 ? -9.625 -8.261 13.893 1.00 89.44 185 ASP A O 1
ATOM 1434 N N . PRO A 1 186 ? -8.553 -10.213 13.548 1.00 89.69 186 PRO A N 1
ATOM 1435 C CA . PRO A 1 186 ? -7.971 -10.272 14.888 1.00 89.69 186 PRO A CA 1
ATOM 1436 C C . PRO A 1 186 ? -7.139 -9.035 15.249 1.00 89.69 186 PRO A C 1
ATOM 1438 O O . PRO A 1 186 ? -7.138 -8.614 16.406 1.00 89.69 186 PRO A O 1
ATOM 1441 N N . GLU A 1 187 ? -6.473 -8.419 14.267 1.00 90.75 187 GLU A N 1
ATOM 1442 C CA . GLU A 1 187 ? -5.671 -7.213 14.482 1.00 90.75 187 GLU A CA 1
ATOM 1443 C C . GLU A 1 187 ? -6.564 -6.039 14.906 1.00 90.75 187 GLU A C 1
ATOM 1445 O O . GLU A 1 187 ? -6.247 -5.311 15.845 1.00 90.75 187 GLU A O 1
ATOM 1450 N N . TRP A 1 188 ? -7.731 -5.882 14.275 1.00 92.75 188 TRP A N 1
ATOM 1451 C CA . TRP A 1 188 ? -8.684 -4.830 14.632 1.00 92.75 188 TRP A CA 1
ATOM 1452 C C . TRP A 1 188 ? -9.272 -5.025 16.031 1.00 92.75 188 TRP A C 1
ATOM 1454 O O . TRP A 1 188 ? -9.452 -4.042 16.753 1.00 92.75 188 TRP A O 1
ATOM 1464 N N . ARG A 1 189 ? -9.498 -6.272 16.462 1.00 91.06 189 ARG A N 1
ATOM 1465 C CA . ARG A 1 189 ? -9.920 -6.571 17.843 1.00 91.06 189 ARG A CA 1
ATOM 1466 C C . ARG A 1 189 ? -8.853 -6.187 18.864 1.00 91.06 189 ARG A C 1
ATOM 1468 O O . ARG A 1 189 ? -9.171 -5.590 19.892 1.00 91.06 189 ARG A O 1
ATOM 1475 N N . GLN A 1 190 ? -7.586 -6.472 18.566 1.00 92.12 190 GLN A N 1
ATOM 1476 C CA . GLN A 1 190 ? -6.471 -6.039 19.407 1.00 92.12 190 GLN A CA 1
ATOM 1477 C C . GLN A 1 190 ? -6.380 -4.507 19.467 1.00 92.12 190 GLN A C 1
ATOM 1479 O O . GLN A 1 190 ? -6.187 -3.934 20.535 1.00 92.12 190 GLN A O 1
ATOM 1484 N N . LEU A 1 191 ? -6.577 -3.812 18.345 1.00 93.38 191 LEU A N 1
ATOM 1485 C CA . LEU A 1 191 ? -6.589 -2.346 18.327 1.00 93.38 191 LEU A CA 1
ATOM 1486 C C . LEU A 1 191 ? -7.780 -1.760 19.102 1.00 93.38 191 LEU A C 1
ATOM 1488 O O . LEU A 1 191 ? -7.632 -0.707 19.725 1.00 93.38 191 LEU A O 1
ATOM 1492 N N . TYR A 1 192 ? -8.930 -2.443 19.113 1.00 94.25 192 TYR A N 1
ATOM 1493 C CA . TYR A 1 192 ? -10.130 -2.055 19.863 1.00 94.25 192 TYR A CA 1
ATOM 1494 C C . TYR A 1 192 ? -9.961 -2.161 21.389 1.00 94.25 192 TYR A C 1
ATOM 1496 O O . TYR A 1 192 ? -10.607 -1.422 22.143 1.00 94.25 192 TYR A O 1
ATOM 1504 N N . SER A 1 193 ? -9.076 -3.036 21.884 1.00 91.62 193 SER A N 1
ATOM 1505 C CA . SER A 1 193 ? -8.848 -3.149 23.330 1.00 91.62 193 SER A CA 1
ATOM 1506 C C . SER A 1 193 ? -8.225 -1.881 23.929 1.00 91.62 193 SER A C 1
ATOM 1508 O O . SER A 1 193 ? -8.405 -1.632 25.122 1.00 91.62 193 SER A O 1
ATOM 1510 N N . VAL A 1 194 ? -7.571 -1.045 23.116 1.00 94.62 194 VAL A N 1
ATOM 1511 C CA . VAL A 1 194 ? -7.008 0.256 23.511 1.00 94.62 194 VAL A CA 1
ATOM 1512 C C . VAL A 1 194 ? -8.119 1.303 23.676 1.00 94.62 194 VAL A C 1
ATOM 1514 O O . VAL A 1 194 ? -8.915 1.523 22.766 1.00 94.62 194 VAL A O 1
ATOM 1517 N N . GLU A 1 195 ? -8.174 1.985 24.828 1.00 93.94 195 GLU A N 1
ATOM 1518 C CA . GLU A 1 195 ? -9.285 2.888 25.185 1.00 93.94 195 GLU A CA 1
ATOM 1519 C C . GLU A 1 195 ? -9.492 4.044 24.189 1.00 93.94 195 GLU A C 1
ATOM 1521 O O . GLU A 1 195 ? -10.627 4.361 23.827 1.00 93.94 195 GLU A O 1
ATOM 1526 N N . THR A 1 196 ? -8.408 4.672 23.730 1.00 94.12 196 THR A N 1
ATOM 1527 C CA . THR A 1 196 ? -8.456 5.796 22.780 1.00 94.12 196 THR A CA 1
ATOM 1528 C C . THR A 1 196 ? -9.080 5.377 21.450 1.00 94.12 196 THR A C 1
ATOM 1530 O O . THR A 1 196 ? -10.009 6.025 20.966 1.00 94.12 196 THR A O 1
ATOM 1533 N N . ASN A 1 197 ? -8.652 4.234 20.913 1.00 95.69 197 ASN A N 1
ATOM 1534 C CA . ASN A 1 197 ? -9.205 3.652 19.692 1.00 95.69 197 ASN A CA 1
ATOM 1535 C C . ASN A 1 197 ? -10.663 3.231 19.879 1.00 95.69 197 ASN A C 1
ATOM 1537 O O . ASN A 1 197 ? -11.491 3.493 19.007 1.00 95.69 197 ASN A O 1
ATOM 1541 N N . ARG A 1 198 ? -10.994 2.629 21.028 1.00 95.88 198 ARG A N 1
ATOM 1542 C CA . ARG A 1 198 ? -12.340 2.138 21.344 1.00 95.88 198 ARG A CA 1
ATOM 1543 C C . ARG A 1 198 ? -13.405 3.210 21.160 1.00 95.88 198 ARG A C 1
ATOM 1545 O O . ARG A 1 198 ? -14.387 2.967 20.475 1.00 95.88 198 ARG A O 1
ATOM 1552 N N . LYS A 1 199 ? -13.177 4.416 21.692 1.00 95.38 199 LYS A N 1
ATOM 1553 C CA . LYS A 1 199 ? -14.123 5.543 21.576 1.00 95.38 199 LYS A CA 1
ATOM 1554 C C . LYS A 1 199 ? -14.406 5.914 20.118 1.00 95.38 199 LYS A C 1
ATOM 1556 O O . LYS A 1 199 ? -15.546 6.212 19.763 1.00 95.38 199 LYS A O 1
ATOM 1561 N N . VAL A 1 200 ? -13.377 5.899 19.268 1.00 96.56 200 VAL A N 1
ATOM 1562 C CA . VAL A 1 200 ? -13.522 6.189 17.835 1.00 96.56 200 VAL A CA 1
ATOM 1563 C C . VAL A 1 200 ? -14.234 5.042 17.121 1.00 96.56 200 VAL A C 1
ATOM 1565 O O . VAL A 1 200 ? -15.174 5.291 16.369 1.00 96.56 200 VAL A O 1
ATOM 1568 N N . LEU A 1 201 ? -13.819 3.801 17.377 1.00 95.94 201 LEU A N 1
ATOM 1569 C CA . LEU A 1 201 ? -14.372 2.606 16.741 1.00 95.94 201 LEU A CA 1
ATOM 1570 C C . LEU A 1 201 ? -15.839 2.384 17.122 1.00 95.94 201 LEU A C 1
ATOM 1572 O O . LEU A 1 201 ? -16.646 2.172 16.225 1.00 95.94 201 LEU A O 1
ATOM 1576 N N . ASP A 1 202 ? -16.207 2.533 18.398 1.00 96.06 202 ASP A N 1
ATOM 1577 C CA . ASP A 1 202 ? -17.599 2.476 18.863 1.00 96.06 202 ASP A CA 1
ATOM 1578 C C . ASP A 1 202 ? -18.471 3.473 18.097 1.00 96.06 202 ASP A C 1
ATOM 1580 O O . ASP A 1 202 ? -19.516 3.107 17.560 1.00 96.06 202 ASP A O 1
ATOM 1584 N N . ARG A 1 203 ? -18.023 4.731 17.998 1.00 95.88 203 ARG A N 1
ATOM 1585 C CA . ARG A 1 203 ? -18.746 5.780 17.271 1.00 95.88 203 ARG A CA 1
ATOM 1586 C C . ARG A 1 203 ? -18.874 5.456 15.783 1.00 95.88 203 ARG A C 1
ATOM 1588 O O . ARG A 1 203 ? -19.954 5.612 15.227 1.00 95.88 203 ARG A O 1
ATOM 1595 N N . ILE A 1 204 ? -17.781 5.059 15.132 1.00 95.69 204 ILE A N 1
ATOM 1596 C CA . ILE A 1 204 ? -17.763 4.789 13.689 1.00 95.69 204 ILE A CA 1
ATOM 1597 C C . ILE A 1 204 ? -18.632 3.575 13.350 1.00 95.69 204 ILE A C 1
ATOM 1599 O O . ILE A 1 204 ? -19.508 3.684 12.498 1.00 95.69 204 ILE A O 1
ATOM 1603 N N . PHE A 1 205 ? -18.453 2.450 14.040 1.00 94.81 205 PHE A N 1
ATOM 1604 C CA . PHE A 1 205 ? -19.238 1.243 13.783 1.00 94.81 205 PHE A CA 1
ATOM 1605 C C . PHE A 1 205 ? -20.727 1.462 14.084 1.00 94.81 205 PHE A C 1
ATOM 1607 O O . PHE A 1 205 ? -21.567 1.070 13.288 1.00 94.81 205 PHE A O 1
ATOM 1614 N N . SER A 1 206 ? -21.077 2.179 15.158 1.00 93.44 206 SER A N 1
ATOM 1615 C CA . SER A 1 206 ? -22.493 2.437 15.483 1.00 93.44 206 SER A CA 1
ATOM 1616 C C . SER A 1 206 ? -23.237 3.255 14.419 1.00 93.44 206 SER A C 1
ATOM 1618 O O . SER A 1 206 ? -24.461 3.201 14.363 1.00 93.44 206 SER A O 1
ATOM 1620 N N . VAL A 1 207 ? -22.523 4.050 13.615 1.00 93.25 207 VAL A N 1
ATOM 1621 C CA . VAL A 1 207 ? -23.125 4.909 12.581 1.00 93.25 207 VAL A CA 1
ATOM 1622 C C . VAL A 1 207 ? -23.077 4.257 11.200 1.00 93.25 207 VAL A C 1
ATOM 1624 O O . VAL A 1 207 ? -23.996 4.449 10.409 1.00 93.25 207 VAL A O 1
ATOM 1627 N N . TYR A 1 208 ? -22.002 3.528 10.894 1.00 91.06 208 TYR A N 1
ATOM 1628 C CA . TYR A 1 208 ? -21.684 3.113 9.527 1.00 91.06 208 TYR A CA 1
ATOM 1629 C C . TYR A 1 208 ? -21.635 1.594 9.310 1.00 91.06 208 TYR A C 1
ATOM 1631 O O . TYR A 1 208 ? -21.299 1.167 8.208 1.00 91.06 208 TYR A O 1
ATOM 1639 N N . SER A 1 209 ? -21.940 0.770 10.314 1.00 90.12 209 SER A N 1
ATOM 1640 C CA . SER A 1 209 ? -22.023 -0.686 10.151 1.00 90.12 209 SER A CA 1
ATOM 1641 C C . SER A 1 209 ? -23.255 -1.282 10.820 1.00 90.12 209 SER A C 1
ATOM 1643 O O . SER A 1 209 ? -24.010 -0.604 11.520 1.00 90.12 209 SER A O 1
ATOM 1645 N N . GLU A 1 210 ? -23.492 -2.569 10.569 1.00 91.81 210 GLU A N 1
ATOM 1646 C CA . GLU A 1 210 ? -24.546 -3.295 11.265 1.00 91.81 210 GLU A CA 1
ATOM 1647 C C . GLU A 1 210 ? -24.209 -3.449 12.759 1.00 91.81 210 GLU A C 1
ATOM 1649 O O . GLU A 1 210 ? -23.042 -3.664 13.108 1.00 91.81 210 GLU A O 1
ATOM 1654 N N . PRO A 1 211 ? -25.210 -3.451 13.663 1.00 90.38 211 PRO A N 1
ATOM 1655 C CA . PRO A 1 211 ? -24.979 -3.647 15.098 1.00 90.38 211 PRO A CA 1
ATOM 1656 C C . PRO A 1 211 ? -24.127 -4.886 15.420 1.00 90.38 211 PRO A C 1
ATOM 1658 O O . PRO A 1 211 ? -23.233 -4.833 16.267 1.00 90.38 211 PRO A O 1
ATOM 1661 N N . ARG A 1 212 ? -24.332 -5.977 14.669 1.00 91.94 212 ARG A N 1
ATOM 1662 C CA . ARG A 1 212 ? -23.573 -7.230 14.808 1.00 91.94 212 ARG A CA 1
ATOM 1663 C C . ARG A 1 212 ? -22.080 -7.067 14.530 1.00 91.94 212 ARG A C 1
ATOM 1665 O O . ARG A 1 212 ? -21.272 -7.781 15.115 1.00 91.94 212 ARG A O 1
ATOM 1672 N N . SER A 1 213 ? -21.682 -6.140 13.666 1.00 92.38 213 SER A N 1
ATOM 1673 C CA . SER A 1 213 ? -20.271 -5.913 13.341 1.00 92.38 213 SER A CA 1
ATOM 1674 C C . SER A 1 213 ? -19.524 -5.269 14.505 1.00 92.38 213 SER A C 1
ATOM 1676 O O . SER A 1 213 ? -18.380 -5.628 14.779 1.00 92.38 213 SER A O 1
ATOM 1678 N N . LEU A 1 214 ? -20.179 -4.384 15.260 1.00 92.44 214 LEU A N 1
ATOM 1679 C CA . LEU A 1 214 ? -19.606 -3.859 16.498 1.00 92.44 214 LEU A CA 1
ATOM 1680 C C . LEU A 1 214 ? -19.513 -4.943 17.582 1.00 92.44 214 LEU A C 1
ATOM 1682 O O . LEU A 1 214 ? -18.513 -5.029 18.291 1.00 92.44 214 LEU A O 1
ATOM 1686 N N . GLU A 1 215 ? -20.522 -5.807 17.689 1.00 92.38 215 GLU A N 1
ATOM 1687 C CA . GLU A 1 215 ? -20.499 -6.951 18.610 1.00 92.38 215 GLU A CA 1
ATOM 1688 C C . GLU A 1 215 ? -19.365 -7.936 18.282 1.00 92.38 215 GLU A C 1
ATOM 1690 O O . GLU A 1 215 ? -18.646 -8.367 19.185 1.00 92.38 215 GLU A O 1
ATOM 1695 N N . ARG A 1 216 ? -19.129 -8.232 16.997 1.00 92.69 216 ARG A N 1
ATOM 1696 C CA . ARG A 1 216 ? -17.988 -9.048 16.541 1.00 92.69 216 ARG A CA 1
ATOM 1697 C C . ARG A 1 216 ? -16.644 -8.397 16.842 1.00 92.69 216 ARG A C 1
ATOM 1699 O O . ARG A 1 216 ? -15.729 -9.086 17.294 1.00 92.69 216 ARG A O 1
ATOM 1706 N N . LEU A 1 217 ? -16.520 -7.084 16.636 1.00 91.56 217 LEU A N 1
ATOM 1707 C CA . LEU A 1 217 ? -15.296 -6.345 16.963 1.00 91.56 217 LEU A CA 1
ATOM 1708 C C . LEU A 1 217 ? -15.010 -6.375 18.473 1.00 91.56 217 LEU A C 1
ATOM 1710 O O . LEU A 1 217 ? -13.861 -6.502 18.889 1.00 91.56 217 LEU A O 1
ATOM 1714 N N . ARG A 1 218 ? -16.064 -6.326 19.295 1.00 92.19 218 ARG A N 1
ATOM 1715 C CA . ARG A 1 218 ? -1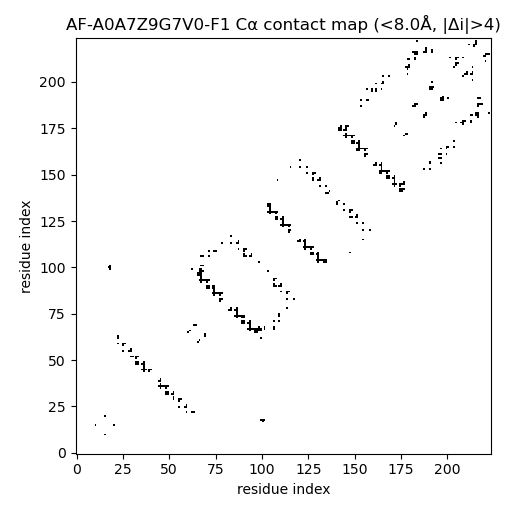5.996 -6.481 20.756 1.00 92.19 218 ARG A CA 1
ATOM 1716 C C . ARG A 1 218 ? -15.673 -7.907 21.209 1.00 92.19 218 ARG A C 1
ATOM 1718 O O . ARG A 1 218 ? -15.393 -8.103 22.387 1.00 92.19 218 ARG A O 1
ATOM 1725 N N . GLY A 1 219 ? -15.736 -8.890 20.308 1.00 86.31 219 GLY A N 1
ATOM 1726 C CA . GLY A 1 219 ? -15.617 -10.310 20.639 1.00 86.31 219 GLY A CA 1
ATOM 1727 C C . GLY A 1 219 ? -16.851 -10.884 21.345 1.00 86.31 219 GLY A C 1
ATOM 1728 O O . GLY A 1 219 ? -16.753 -11.936 21.963 1.00 86.31 219 GLY A O 1
ATOM 1729 N N . ALA A 1 220 ? -17.998 -10.200 21.278 1.00 78.88 220 ALA A N 1
ATOM 1730 C CA . ALA A 1 220 ? -19.251 -10.649 21.888 1.00 78.88 220 ALA A CA 1
ATOM 1731 C C . ALA A 1 220 ? -19.999 -11.684 21.028 1.00 78.88 220 ALA A C 1
ATOM 1733 O O . ALA A 1 220 ? -20.837 -12.419 21.544 1.00 78.88 220 ALA A O 1
ATOM 1734 N N . VAL A 1 221 ? -19.705 -11.735 19.726 1.00 86.06 221 VAL A N 1
ATOM 1735 C CA . VAL A 1 221 ? -20.306 -12.663 18.759 1.00 86.06 221 VAL A CA 1
ATOM 1736 C C . VAL A 1 221 ? -19.207 -13.233 17.863 1.00 86.06 221 VAL A C 1
ATOM 1738 O O . VAL A 1 221 ? -18.265 -12.523 17.496 1.00 86.06 221 VAL A O 1
ATOM 1741 N N . GLU A 1 222 ? -19.318 -14.515 17.516 1.00 82.81 222 GLU A N 1
ATOM 1742 C CA . GLU A 1 222 ? -18.376 -15.187 16.622 1.00 82.81 222 GLU A CA 1
ATOM 1743 C C . GLU A 1 222 ? -18.445 -14.635 15.191 1.00 82.81 222 GLU A C 1
ATOM 1745 O O . GLU A 1 222 ? -19.461 -14.101 14.728 1.00 82.81 222 GLU A O 1
ATOM 1750 N N . CYS A 1 223 ? -17.320 -14.749 14.492 1.00 83.12 223 CYS A N 1
ATOM 1751 C CA . CYS A 1 223 ? -17.285 -14.495 13.062 1.00 83.12 223 CYS A CA 1
ATOM 1752 C C . CYS A 1 223 ? -17.720 -15.753 12.313 1.00 83.12 223 CYS A C 1
ATOM 1754 O O . CYS A 1 223 ? -17.354 -16.841 12.756 1.00 83.12 223 CYS A O 1
ATOM 1756 N N . PRO A 1 224 ? -18.520 -15.602 11.245 1.00 78.50 224 PRO A N 1
ATOM 1757 C CA . PRO A 1 224 ? -18.921 -16.724 10.406 1.00 78.50 224 PRO A CA 1
ATOM 1758 C C . PRO A 1 224 ? -17.724 -17.389 9.717 1.00 78.50 224 PRO A C 1
ATOM 1760 O O . PRO A 1 224 ? -16.679 -16.714 9.554 1.00 78.50 224 PRO A O 1
#

Foldseek 3Di:
DVVVVLVVVVCPPDPCQVLNVVLVVLVVLLVVLVVQLVVDPDPVSNVVSVVVSVVSVVVSCCSVPQELVVLLSVLVVCVVVVVLVSSLVSLVSSLVGDHSRPQNLRSLQSNLVSCVVVVVLVSSLVSLVSSLVSDDPPDPCLVVNLVSLVSQLLSCLVVLVLVSNLVSLVSSVVSPDALLVVLQDVSLLVSCVDPSSVVSCVVCCVVRHDPVSVCSSPVNDDDD

Mean predicted aligned error: 9.68 Å

Nearest PDB structures (foldseek):
  2dba-assembly1_A  TM=8.172E-01  e=1.395E-01  Homo sapiens
  7kw7-assembly1_E  TM=4.556E-01  e=3.912E-02  Homo sapiens
  8dth-assembly1_A  TM=4.590E-01  e=4.691E-02  Arabidopsis thaliana
  6yxy-assembly1_BE  TM=4.955E-01  e=7.386E-02  Trypanosoma brucei brucei
  4i9e-assembly1_B  TM=5.537E-01  e=3.305E-01  Bacillus subtilis subsp. subtilis str. 168